Protein AF-A0A9N7MUJ1-F1 (afdb_monomer)

Foldseek 3Di:
DDPPDPPPVVVVVVVPPDVLVVLLVVLVVCLVVVLVVVVVVLDDDDDPDDDDDDDDDDDDDDDDDDDDDDDDDDDDCPVVVVVVVVVVVVVVVVVVVVVVVVVVVVVVVVVVVVVVVVVVVVVVVLSVVVVVLVVVLSVVLVVLSVLLSDLVSLCVVQVWDQDPPQGTAGPVRHGLVPDDPDDPLPDPPDPPVVVVVVVLPPDPPDDPVSSVVSVVVVVVSSSSSVVSSVSSSVSVSSVVVVVVVVVVVVVVVVVVVVVVVVVVVVVVVVVVVVVVVVVVVVVVVVVVVVVVVVVVVVVVVVVVVVVVVVVVVVVVVVVVVVVVVVVVVVVVVVVVVVVVVVVVVVVVVVVD

Solvent-accessible surface area (backbone atoms only — not comparable to full-atom values): 20613 Å² total; per-residue (Å²): 134,87,81,84,64,80,54,74,62,59,58,52,56,63,68,61,60,56,69,59,60,58,47,50,52,46,51,54,47,48,58,55,50,51,55,52,53,53,53,50,70,74,52,70,86,87,79,82,80,85,78,85,87,80,87,80,89,88,83,87,85,88,83,88,89,87,90,81,90,85,84,91,87,84,92,77,57,68,67,57,48,55,52,47,52,50,48,53,51,52,48,50,53,50,49,49,53,50,50,53,52,50,51,51,52,50,53,50,52,53,50,52,51,54,52,52,53,56,50,54,53,50,54,52,53,50,52,52,51,51,51,51,51,51,54,51,52,51,49,48,52,53,49,52,52,54,43,52,71,36,67,76,48,23,31,59,74,64,35,39,43,78,41,90,98,71,42,51,23,37,77,86,68,49,42,62,89,76,56,73,94,64,88,72,84,83,74,81,84,70,94,56,58,72,67,54,54,56,64,73,72,67,64,81,88,64,54,76,72,55,53,54,52,52,52,54,50,50,52,50,52,48,54,52,51,52,51,51,48,56,50,47,55,49,49,52,48,53,52,50,54,50,52,54,50,51,48,53,52,52,53,52,52,53,52,50,54,54,49,51,53,52,51,51,53,52,48,54,54,49,51,52,51,49,54,52,50,52,54,52,48,52,54,52,52,53,52,51,50,55,49,52,55,49,52,53,51,49,51,54,50,52,54,52,50,52,54,51,51,52,51,52,50,50,54,52,53,53,51,53,51,50,51,52,52,52,51,51,51,50,52,52,50,53,51,50,55,50,50,50,54,49,50,57,54,51,53,64,63,71,78,110

Radius of gyration: 71.19 Å; Cα contacts (8 Å, |Δi|>4): 68; chains: 1; bounding box: 142×66×247 Å

Organism: Striga hermonthica (NCBI:txid68872)

Secondary structure (DSSP, 8-state):
----PPPHHHHHHHH---HHHHHHHHHHHHHHHHHHHHHHHS-----------------PPP------------SSHHHHHHHHHHHHHHHHHHHHHHHHHHHHHHHHHHHHHHHHHHHHHHHHHHHHHHHHHHHHHHHHHHHHHHHHHSHHHHHHHTT-EEETTTEEE-TTS-BGGGS-SS--TT----S-HHHHHHHHSSSTT--HHHHHHHHHHHHHHHHHHHHHHHHHHHHHHHHHHHHHHHHHHHHHHHHHHHHHHHHHHHHHHHHHHHHHHHHHHHHHHHHHHHHHHHHHHHHHHHHHHHHHHHHHHHHHHHHHHHHHHHHHHHHHHHHHHHHHHHHHHHHHHH--

Sequence (352 aa):
MAITEPSYWEVARDAITPPVQTLKVLLQFYILEFGHCLLKIAGGPSSLSSSPVRKLSHFPDIDKVMAGEEGIHVPSQKSQFDQTQANWKQEMERSQSQLDALQEKLKEVKACIKGSEADAKKEVNVLWRRVKTCATLLTYLKSKARIMAVPHLSHTSCGITNLDGVGFVDRNGVPLSGWSRNVDISSFDSADEETWMALSSREGSLDEHDGVYINELLKSVQMVTDVMETLVKRVIMAESEMATEKEKVTVGQEEIKKKTVQIENMSVKLEEMEQFAMGTNSVLNEMRQRVEDLVEETSRQKQRAAENEQELCRVKQDFESLKSYVSTLISVRETLLSSEKQFQTIEKHFER

Mean predicted aligned error: 18.78 Å

pLDDT: mean 74.61, std 21.75, range [27.72, 98.69]

InterPro domains:
  IPR040225 Protein gravitropic in the light 1-like [PTHR31161] (86-351)

Structure (mmCIF, N/CA/C/O backbone):
data_AF-A0A9N7MUJ1-F1
#
_entry.id   AF-A0A9N7MUJ1-F1
#
loop_
_atom_site.group_PDB
_atom_site.id
_atom_site.type_symbol
_atom_site.label_atom_id
_atom_site.label_alt_id
_atom_site.label_comp_id
_atom_site.label_asym_id
_atom_site.label_entity_id
_atom_site.label_seq_id
_atom_site.pdbx_PDB_ins_code
_atom_site.Cartn_x
_atom_site.Cartn_y
_atom_site.Cartn_z
_atom_site.occupancy
_atom_site.B_iso_or_equiv
_atom_site.auth_seq_id
_atom_site.auth_comp_id
_atom_site.auth_asym_id
_atom_site.auth_atom_id
_atom_site.pdbx_PDB_model_num
ATOM 1 N N . MET A 1 1 ? -23.729 11.379 7.239 1.00 35.50 1 MET A N 1
ATOM 2 C CA . MET A 1 1 ? -22.990 12.449 6.539 1.00 35.50 1 MET A CA 1
ATOM 3 C C . MET A 1 1 ? -21.825 11.768 5.834 1.00 35.50 1 MET A C 1
ATOM 5 O O . MET A 1 1 ? -20.831 11.465 6.474 1.00 35.50 1 MET A O 1
ATOM 9 N N . ALA A 1 2 ? -22.028 11.344 4.584 1.00 35.59 2 ALA A N 1
ATOM 10 C CA . ALA A 1 2 ? -21.034 10.584 3.829 1.00 35.59 2 ALA A CA 1
ATOM 11 C C . ALA A 1 2 ? -20.026 11.568 3.229 1.00 35.59 2 ALA A C 1
ATOM 13 O O . A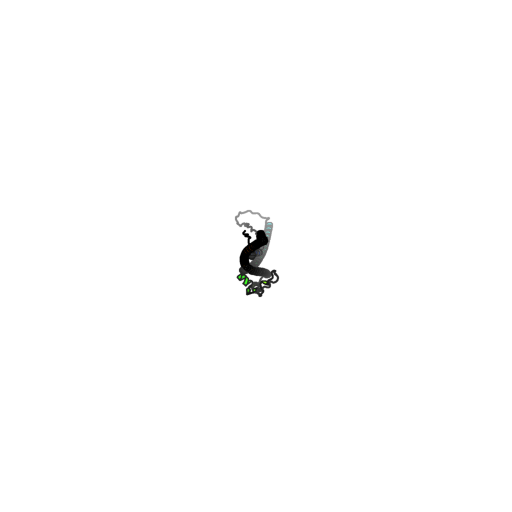LA A 1 2 ? -20.329 12.254 2.257 1.00 35.59 2 ALA A O 1
ATOM 14 N N . ILE A 1 3 ? -18.863 11.686 3.862 1.00 35.47 3 ILE A N 1
ATOM 15 C CA . ILE A 1 3 ? -17.732 12.432 3.317 1.00 35.47 3 ILE A CA 1
ATOM 16 C C . ILE A 1 3 ? -17.041 11.488 2.331 1.00 35.47 3 ILE A C 1
ATOM 18 O O . ILE A 1 3 ? -16.184 10.694 2.701 1.00 35.47 3 ILE A O 1
ATOM 22 N N . THR A 1 4 ? -17.473 11.521 1.073 1.00 43.44 4 THR A N 1
ATOM 23 C CA . THR A 1 4 ? -16.698 10.992 -0.054 1.00 43.44 4 THR A CA 1
ATOM 24 C C . THR A 1 4 ? -15.593 11.992 -0.372 1.00 43.44 4 THR A C 1
ATOM 26 O O . THR A 1 4 ? -15.693 12.755 -1.331 1.00 43.44 4 THR A O 1
ATOM 29 N N . GLU A 1 5 ? -14.563 12.040 0.470 1.00 40.56 5 GLU A N 1
ATOM 30 C CA . GLU A 1 5 ? -13.279 12.577 0.030 1.00 40.56 5 GLU A CA 1
ATOM 31 C C . GLU A 1 5 ? -12.613 11.524 -0.865 1.00 40.56 5 GLU A C 1
ATOM 33 O O . GLU A 1 5 ? -12.597 10.343 -0.495 1.00 40.56 5 GLU A O 1
ATOM 38 N N . PRO A 1 6 ? -12.082 11.906 -2.041 1.00 42.72 6 PRO A N 1
ATOM 39 C CA . PRO A 1 6 ? -11.246 11.010 -2.822 1.00 42.72 6 PRO A CA 1
ATOM 40 C C . PRO A 1 6 ? -10.107 10.573 -1.913 1.00 42.72 6 PRO A C 1
ATOM 42 O O . PRO A 1 6 ? -9.392 11.414 -1.360 1.00 42.72 6 PRO A O 1
ATOM 45 N N . SER A 1 7 ? -9.968 9.264 -1.703 1.00 48.47 7 SER A N 1
ATOM 46 C CA . SER A 1 7 ? -8.891 8.758 -0.864 1.00 48.47 7 SER A CA 1
ATOM 47 C C . SER A 1 7 ? -7.575 9.321 -1.402 1.00 48.47 7 SER A C 1
ATOM 49 O O . SER A 1 7 ? -7.330 9.286 -2.606 1.00 48.47 7 SER A O 1
ATOM 51 N N . TYR A 1 8 ? -6.727 9.848 -0.521 1.00 45.91 8 TYR A N 1
ATOM 52 C CA . TYR A 1 8 ? -5.393 10.374 -0.847 1.00 45.91 8 TYR A CA 1
ATOM 53 C C . TYR A 1 8 ? -4.588 9.425 -1.774 1.00 45.91 8 TYR A C 1
ATOM 55 O O . TYR A 1 8 ? -3.732 9.839 -2.552 1.00 45.91 8 TYR A O 1
ATOM 63 N N . TRP A 1 9 ? -4.937 8.137 -1.742 1.00 49.22 9 TRP A N 1
ATOM 64 C CA . TRP A 1 9 ? -4.432 7.050 -2.571 1.00 49.22 9 TRP A CA 1
ATOM 65 C C . TRP A 1 9 ? -4.877 7.050 -4.038 1.00 49.22 9 TRP A C 1
ATOM 67 O O . TRP A 1 9 ? -4.118 6.571 -4.874 1.00 49.22 9 TRP A O 1
ATOM 77 N N . GLU A 1 10 ? -6.064 7.549 -4.387 1.00 44.47 10 GLU A N 1
ATOM 78 C CA . GLU A 1 10 ? -6.494 7.683 -5.791 1.00 44.47 10 GLU A CA 1
ATOM 79 C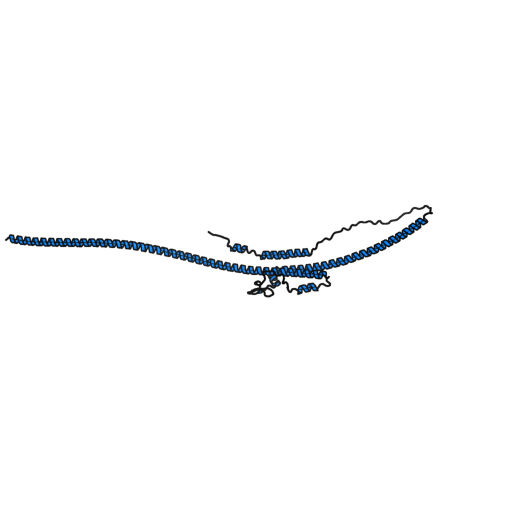 C . GLU A 1 10 ? -5.718 8.798 -6.492 1.00 44.47 10 GLU A C 1
ATOM 81 O O . GLU A 1 10 ? -5.211 8.596 -7.592 1.00 44.47 10 GLU A O 1
ATOM 86 N N . VAL A 1 11 ? -5.485 9.912 -5.794 1.00 48.50 11 VAL A N 1
ATOM 87 C CA . VAL A 1 11 ? -4.629 11.003 -6.284 1.00 48.50 11 VAL A CA 1
ATOM 88 C C . VAL A 1 11 ? -3.169 10.548 -6.405 1.00 48.50 11 VAL A C 1
ATOM 90 O O . VAL A 1 11 ? -2.501 10.875 -7.384 1.00 48.50 11 VAL A O 1
ATOM 93 N N . ALA A 1 12 ? -2.672 9.733 -5.466 1.00 48.72 12 ALA A N 1
ATOM 94 C CA . ALA A 1 12 ? -1.332 9.148 -5.556 1.00 48.72 12 ALA A CA 1
ATOM 95 C C . ALA A 1 12 ? -1.205 8.105 -6.684 1.00 48.72 12 ALA A C 1
ATOM 97 O O . ALA A 1 12 ? -0.152 8.006 -7.308 1.00 48.72 12 ALA A O 1
ATOM 98 N N . ARG A 1 13 ? -2.270 7.346 -6.979 1.00 46.00 13 ARG A N 1
ATOM 99 C CA . ARG A 1 13 ? -2.298 6.356 -8.067 1.00 46.00 13 ARG A CA 1
ATOM 100 C C . ARG A 1 13 ? -2.201 7.022 -9.442 1.00 46.00 13 ARG A C 1
ATOM 102 O O . ARG A 1 13 ? -1.476 6.513 -10.292 1.00 46.00 13 ARG A O 1
ATOM 109 N N . ASP A 1 14 ? -2.860 8.166 -9.623 1.00 43.22 14 ASP A N 1
ATOM 110 C CA . ASP A 1 14 ? -2.842 8.922 -10.883 1.00 43.22 14 ASP A CA 1
ATOM 111 C C . ASP A 1 14 ? -1.595 9.821 -11.026 1.00 43.22 14 ASP A C 1
ATOM 113 O O . ASP A 1 14 ? -1.117 10.063 -12.138 1.00 43.22 14 ASP A O 1
ATOM 117 N N . ALA A 1 15 ? -0.988 10.248 -9.912 1.00 46.25 15 ALA A N 1
ATOM 118 C CA . ALA A 1 15 ? 0.286 10.975 -9.913 1.00 46.25 15 ALA A CA 1
ATOM 119 C C . ALA A 1 15 ? 1.493 10.101 -10.313 1.00 46.25 15 ALA A C 1
ATOM 121 O O . ALA A 1 15 ? 2.523 10.632 -10.730 1.00 46.25 15 ALA A O 1
ATOM 122 N N . ILE A 1 16 ? 1.366 8.769 -10.268 1.00 46.06 16 ILE A N 1
ATOM 123 C CA . ILE A 1 16 ? 2.356 7.828 -10.819 1.00 46.06 16 ILE A CA 1
ATOM 124 C C . ILE A 1 16 ? 2.006 7.560 -12.290 1.00 46.06 16 ILE A C 1
ATOM 126 O O . ILE A 1 16 ? 1.844 6.430 -12.749 1.00 46.06 16 ILE A O 1
ATOM 130 N N . THR A 1 17 ? 1.888 8.631 -13.073 1.00 44.34 17 THR A N 1
ATOM 131 C CA . THR A 1 17 ? 2.026 8.498 -14.524 1.00 44.34 17 THR A CA 1
ATOM 132 C C . THR A 1 17 ? 3.484 8.097 -14.778 1.00 44.34 17 THR A C 1
ATOM 134 O O . THR A 1 17 ? 4.377 8.792 -14.285 1.00 44.34 17 THR A O 1
ATOM 137 N N . PRO A 1 18 ? 3.786 6.980 -15.469 1.00 48.38 18 PRO A N 1
ATOM 138 C CA . PRO A 1 18 ? 5.138 6.442 -15.455 1.00 48.38 18 PRO A CA 1
ATOM 139 C C . PRO A 1 18 ? 6.112 7.453 -16.078 1.00 48.38 18 PRO A C 1
ATOM 141 O O . PRO A 1 18 ? 5.964 7.748 -17.269 1.00 48.38 18 PRO A O 1
ATOM 144 N N . PRO A 1 19 ? 7.171 7.905 -15.372 1.00 51.25 19 PRO A N 1
ATOM 145 C CA . PRO A 1 19 ? 8.290 8.600 -16.017 1.00 51.25 19 PRO A CA 1
ATOM 146 C C . PRO A 1 19 ? 8.872 7.764 -17.167 1.00 51.25 19 PRO A C 1
ATOM 148 O O . PRO A 1 19 ? 9.441 8.306 -18.106 1.00 51.25 19 PRO A O 1
ATOM 151 N N . VAL A 1 20 ? 8.642 6.449 -17.134 1.00 50.94 20 VAL A N 1
ATOM 152 C CA . VAL A 1 20 ? 8.993 5.452 -18.144 1.00 50.94 20 VAL A CA 1
ATOM 153 C C . VAL A 1 20 ? 8.275 5.663 -19.478 1.00 50.94 20 VAL A C 1
ATOM 155 O O . VAL A 1 20 ? 8.917 5.500 -20.506 1.00 50.94 20 VAL A O 1
ATOM 158 N N . GLN A 1 21 ? 6.994 6.056 -19.526 1.00 51.38 21 GLN A N 1
ATOM 159 C CA . GLN A 1 21 ? 6.346 6.325 -20.822 1.00 51.38 21 GLN A CA 1
ATOM 160 C C . GLN A 1 21 ? 6.922 7.587 -21.462 1.00 51.38 21 GLN A C 1
ATOM 162 O O . GLN A 1 21 ? 7.236 7.580 -22.650 1.00 51.38 21 GLN A O 1
ATOM 167 N N . THR A 1 22 ? 7.171 8.622 -20.662 1.00 54.44 22 THR A N 1
ATOM 168 C CA . THR A 1 22 ? 7.832 9.850 -21.113 1.00 54.44 22 THR A CA 1
ATOM 169 C C . THR A 1 22 ? 9.270 9.577 -21.550 1.00 54.44 22 THR A C 1
ATOM 171 O O . THR A 1 22 ? 9.668 10.034 -22.612 1.00 54.44 22 THR A O 1
ATOM 174 N N . LEU A 1 23 ? 10.038 8.771 -20.810 1.00 55.09 23 LEU A N 1
ATOM 175 C CA . LEU A 1 23 ? 11.405 8.382 -21.176 1.00 55.09 23 LEU A CA 1
ATOM 176 C C . LEU A 1 23 ? 11.457 7.444 -22.378 1.00 55.09 23 LEU A C 1
ATOM 178 O O . LEU A 1 23 ? 12.371 7.568 -23.176 1.00 55.09 23 LEU A O 1
ATOM 182 N N . LYS A 1 24 ? 10.488 6.545 -22.555 1.00 57.12 24 LYS A N 1
ATOM 183 C CA . LYS A 1 24 ? 10.400 5.644 -23.712 1.00 57.12 24 LYS A CA 1
ATOM 184 C C . LYS A 1 24 ? 10.023 6.411 -24.977 1.00 57.12 24 LYS A C 1
ATOM 186 O O . LYS A 1 24 ? 10.637 6.194 -26.017 1.00 57.12 24 LYS A O 1
ATOM 191 N N . VAL A 1 25 ? 9.101 7.372 -24.864 1.00 58.91 25 VAL A N 1
ATOM 192 C CA . VAL A 1 25 ? 8.793 8.338 -25.927 1.00 58.91 25 VAL A CA 1
ATOM 193 C C . VAL A 1 25 ? 10.001 9.228 -26.208 1.00 58.91 25 VAL A C 1
ATOM 195 O O . VAL A 1 25 ? 10.336 9.411 -27.370 1.00 58.91 25 VAL A O 1
ATOM 198 N N . LEU A 1 26 ? 10.709 9.714 -25.184 1.00 57.69 26 LEU A N 1
ATOM 199 C CA . LEU A 1 26 ? 11.923 10.517 -25.353 1.00 57.69 26 LEU A CA 1
ATOM 200 C C . LEU A 1 26 ? 13.069 9.714 -25.962 1.00 57.69 26 LEU A C 1
ATOM 202 O O . LEU A 1 26 ? 13.756 10.256 -26.810 1.00 57.69 26 LEU A O 1
ATOM 206 N N . LEU A 1 27 ? 13.263 8.443 -25.600 1.00 58.44 27 LEU A N 1
ATOM 207 C CA . LEU A 1 27 ? 14.281 7.571 -26.191 1.00 58.44 27 LEU A CA 1
ATOM 208 C C . LEU A 1 27 ? 13.951 7.311 -27.662 1.00 58.44 27 LEU A C 1
ATOM 210 O O . LEU A 1 27 ? 14.817 7.407 -28.522 1.00 58.44 27 LEU A O 1
ATOM 214 N N . GLN A 1 28 ? 12.679 7.048 -27.962 1.00 57.31 28 GLN A N 1
ATOM 215 C CA . GLN A 1 28 ? 12.198 6.852 -29.324 1.00 57.31 28 GLN A CA 1
ATOM 216 C C . GLN A 1 28 ? 12.304 8.143 -30.154 1.00 57.31 28 GLN A C 1
ATOM 218 O O . GLN A 1 28 ? 12.695 8.084 -31.317 1.00 57.31 28 GLN A O 1
ATOM 223 N N . PHE A 1 29 ? 12.047 9.305 -29.546 1.00 57.81 29 PHE A N 1
ATOM 224 C CA . PHE A 1 29 ? 12.214 10.625 -30.153 1.00 57.81 29 PHE A CA 1
ATOM 225 C C . PHE A 1 29 ? 13.694 10.972 -30.362 1.00 57.81 29 PHE A C 1
ATOM 227 O O . PHE A 1 29 ? 14.058 11.391 -31.452 1.00 57.81 29 PHE A O 1
ATOM 234 N N . TYR A 1 30 ? 14.570 10.707 -29.387 1.00 56.12 30 TYR A N 1
ATOM 235 C CA . TYR A 1 30 ? 16.018 10.908 -29.505 1.00 56.12 30 TYR A CA 1
ATOM 236 C C . TYR A 1 30 ? 16.616 10.002 -30.579 1.00 56.12 30 TYR A C 1
ATOM 238 O O . TYR A 1 30 ? 17.409 10.464 -31.382 1.00 56.12 30 TYR A O 1
ATOM 246 N N . ILE A 1 31 ? 16.210 8.732 -30.658 1.00 55.69 31 ILE A N 1
ATOM 247 C CA . ILE A 1 31 ? 16.671 7.805 -31.704 1.00 55.69 31 ILE A CA 1
ATOM 248 C C . ILE A 1 31 ? 16.239 8.289 -33.103 1.00 55.69 31 ILE A C 1
ATOM 250 O O . ILE A 1 31 ? 16.998 8.144 -34.064 1.00 55.69 31 ILE A O 1
ATOM 254 N N . LEU A 1 32 ? 15.048 8.884 -33.231 1.00 54.72 32 LEU A N 1
ATOM 255 C CA . LEU A 1 32 ? 14.543 9.438 -34.493 1.00 54.72 32 LEU A CA 1
ATOM 256 C C . LEU A 1 32 ? 15.219 10.774 -34.868 1.00 54.72 32 LEU A C 1
ATOM 258 O O . LEU A 1 32 ? 15.655 10.934 -36.007 1.00 54.72 32 LEU A O 1
ATOM 262 N N . GLU A 1 33 ? 15.367 11.698 -33.917 1.00 52.72 33 GLU A N 1
ATOM 263 C CA . GLU A 1 33 ? 16.007 13.012 -34.100 1.00 52.72 33 GLU A CA 1
ATOM 264 C C . GLU A 1 33 ? 17.525 12.908 -34.301 1.00 52.72 33 GLU A C 1
ATOM 266 O O . GLU A 1 33 ? 18.098 13.597 -35.144 1.00 52.72 33 GLU A O 1
ATOM 271 N N . PHE A 1 34 ? 18.206 11.994 -33.604 1.00 49.91 34 PHE A N 1
ATOM 272 C CA . PHE A 1 34 ? 19.646 11.778 -33.777 1.00 49.91 34 PHE A CA 1
ATOM 273 C C . PHE A 1 34 ? 19.966 11.211 -35.168 1.00 49.91 34 PHE A C 1
ATOM 275 O O . PHE A 1 34 ? 20.965 11.589 -35.783 1.00 49.91 34 PHE A O 1
ATOM 282 N N . GLY A 1 35 ? 19.065 10.391 -35.725 1.00 52.66 35 GLY A N 1
ATOM 283 C CA . GLY A 1 35 ? 19.119 9.983 -37.130 1.00 52.66 35 GLY A CA 1
ATOM 284 C C . GLY A 1 35 ? 19.013 11.167 -38.101 1.00 52.66 35 GLY A C 1
ATOM 285 O O . GLY A 1 35 ? 19.672 11.169 -39.141 1.00 52.66 35 GLY A O 1
ATOM 286 N N . HIS A 1 36 ? 18.248 12.201 -37.745 1.00 49.38 36 HIS A N 1
ATOM 287 C CA . HIS A 1 36 ? 18.093 13.422 -38.537 1.00 49.38 36 HIS A CA 1
ATOM 288 C C . HIS A 1 36 ? 19.313 14.359 -38.417 1.00 49.38 36 HIS A C 1
ATOM 290 O O . HIS A 1 36 ? 19.759 14.927 -39.415 1.00 49.38 36 HIS A O 1
ATOM 296 N N . CYS A 1 37 ? 19.926 14.460 -37.231 1.00 43.72 37 CYS A N 1
ATOM 297 C CA . CYS A 1 37 ? 21.177 15.201 -37.019 1.00 43.72 37 CYS A CA 1
ATOM 298 C C . CYS A 1 37 ? 22.375 14.577 -37.752 1.00 43.72 37 CYS A C 1
ATOM 300 O O . CYS A 1 37 ? 23.144 15.304 -38.382 1.00 43.72 37 CYS A O 1
ATOM 302 N N . LEU A 1 38 ? 22.512 13.246 -37.755 1.00 47.75 38 LEU A N 1
ATOM 303 C CA . LEU A 1 38 ? 23.579 12.563 -38.502 1.00 47.75 38 LEU A CA 1
ATOM 304 C C . LEU A 1 38 ? 23.423 12.721 -40.024 1.00 47.75 38 LEU A C 1
ATOM 306 O O . LEU A 1 38 ? 24.419 12.866 -40.733 1.00 47.75 38 LEU A O 1
ATOM 310 N N . LEU A 1 39 ? 22.187 12.786 -40.531 1.00 49.66 39 LEU A N 1
ATOM 311 C CA . LEU A 1 39 ? 21.915 13.078 -41.943 1.00 49.66 39 LEU A CA 1
ATOM 312 C C . LEU A 1 39 ? 22.307 14.518 -42.325 1.00 49.66 39 LEU A C 1
ATOM 314 O O . LEU A 1 39 ? 22.730 14.771 -43.450 1.00 49.66 39 LEU A O 1
ATOM 318 N N . LYS A 1 40 ? 22.220 15.451 -41.370 1.00 45.16 40 LYS A N 1
ATOM 319 C CA . LYS A 1 40 ? 22.641 16.852 -41.521 1.00 45.16 40 LYS A CA 1
ATOM 320 C C . LYS A 1 40 ? 24.164 17.010 -41.520 1.00 45.16 40 LYS A C 1
ATOM 322 O O . LYS A 1 40 ? 24.680 17.840 -42.256 1.00 45.16 40 LYS A O 1
ATOM 327 N N . ILE A 1 41 ? 24.883 16.185 -40.755 1.00 45.50 41 ILE A N 1
ATOM 328 C CA . ILE A 1 41 ? 26.358 16.131 -40.763 1.00 45.50 41 ILE A CA 1
ATOM 329 C C . ILE A 1 41 ? 26.879 15.491 -42.063 1.00 45.50 41 ILE A C 1
ATOM 331 O O . ILE A 1 41 ? 27.911 15.903 -42.584 1.00 45.50 41 ILE A O 1
ATOM 335 N N . ALA A 1 42 ? 26.136 14.541 -42.643 1.00 43.53 42 ALA A N 1
ATOM 336 C CA . ALA A 1 42 ? 26.438 13.981 -43.964 1.00 43.53 42 ALA A CA 1
ATOM 337 C C . ALA A 1 42 ? 26.130 14.945 -45.136 1.00 43.53 42 ALA A C 1
ATOM 339 O O . ALA A 1 42 ? 26.561 14.695 -46.261 1.00 43.53 42 ALA A O 1
ATOM 340 N N . GLY A 1 43 ? 25.409 16.044 -44.885 1.00 45.81 43 GLY A N 1
ATOM 341 C CA . GLY A 1 43 ? 25.079 17.085 -45.859 1.00 45.81 43 GLY A CA 1
ATOM 342 C C . GLY A 1 43 ? 25.840 18.387 -45.603 1.00 45.81 43 GLY A C 1
ATOM 343 O O . GLY A 1 43 ? 25.271 19.343 -45.082 1.00 45.81 43 GLY A O 1
ATOM 344 N N . GLY A 1 44 ? 27.117 18.443 -45.992 1.00 31.64 44 GLY A N 1
ATOM 345 C CA . GLY A 1 44 ? 27.855 19.708 -46.115 1.00 31.64 44 GLY A CA 1
ATOM 346 C C . GLY A 1 44 ? 27.287 20.602 -4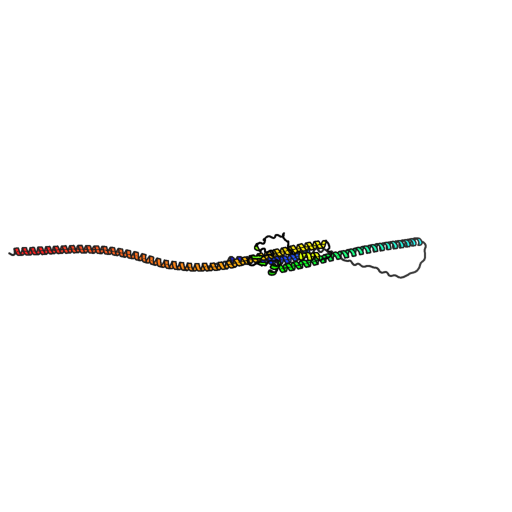7.237 1.00 31.64 44 GLY A C 1
ATOM 347 O O . GLY A 1 44 ? 26.650 20.093 -48.162 1.00 31.64 44 GLY A O 1
ATOM 348 N N . PRO A 1 45 ? 27.477 21.935 -47.171 1.00 37.38 45 PRO A N 1
ATOM 349 C CA . PRO A 1 45 ? 26.688 22.913 -47.916 1.00 37.38 45 PRO A CA 1
ATOM 350 C C . PRO A 1 45 ? 26.951 22.849 -49.423 1.00 37.38 45 PRO A C 1
ATOM 352 O O . PRO A 1 45 ? 28.044 23.128 -49.910 1.00 37.38 45 PRO A O 1
ATOM 355 N N . SER A 1 46 ? 25.906 22.530 -50.177 1.00 38.56 46 SER A N 1
ATOM 356 C CA . SER A 1 46 ? 25.865 22.625 -51.631 1.00 38.56 46 SER A CA 1
ATOM 357 C C . SER A 1 46 ? 25.887 24.086 -52.094 1.00 38.56 46 SER A C 1
ATOM 359 O O . SER A 1 46 ? 24.863 24.767 -52.077 1.00 38.56 46 SER A O 1
ATOM 361 N N . SER A 1 47 ? 27.042 24.542 -52.577 1.00 36.16 47 SER A N 1
ATOM 362 C CA . SER A 1 47 ? 27.185 25.717 -53.446 1.00 36.16 47 SER A CA 1
ATOM 363 C C . SER A 1 47 ? 27.850 25.323 -54.771 1.00 36.16 47 SER A C 1
ATOM 365 O O . SER A 1 47 ? 28.943 25.764 -55.113 1.00 36.16 47 SER A O 1
ATOM 367 N N . LEU A 1 48 ? 27.169 24.491 -55.566 1.00 33.03 48 LEU A N 1
ATOM 368 C CA . LEU A 1 48 ? 27.520 24.308 -56.976 1.00 33.03 48 LEU A CA 1
ATOM 369 C C . LEU A 1 48 ? 26.839 25.399 -57.805 1.00 33.03 48 LEU A C 1
ATOM 371 O O . LEU A 1 48 ? 25.672 25.315 -58.181 1.00 33.03 48 LEU A O 1
ATOM 375 N N . SER A 1 49 ? 27.618 26.453 -58.039 1.00 29.86 49 SER A N 1
ATOM 376 C CA . SER A 1 49 ? 27.358 27.538 -58.979 1.00 29.86 49 SER A CA 1
ATOM 377 C C . SER A 1 49 ? 27.121 26.974 -60.387 1.00 29.86 49 SER A C 1
ATOM 379 O O . SER A 1 49 ? 28.025 26.421 -61.017 1.00 29.86 49 SER A O 1
ATOM 381 N N . SER A 1 50 ? 25.908 27.158 -60.899 1.00 32.19 50 SER A N 1
ATOM 382 C CA . SER A 1 50 ? 25.554 26.970 -62.302 1.00 32.19 50 SER A CA 1
ATOM 383 C C . SER A 1 50 ? 26.149 28.095 -63.160 1.00 32.19 50 SER A C 1
ATOM 385 O O . SER A 1 50 ? 25.765 29.253 -62.994 1.00 32.19 50 SER A O 1
ATOM 387 N N . SER A 1 51 ? 27.018 27.766 -64.119 1.00 27.80 51 SER A N 1
ATOM 388 C CA . SER A 1 51 ? 27.361 28.664 -65.233 1.00 27.80 51 SER A CA 1
ATOM 389 C C . SER A 1 51 ? 26.683 28.183 -66.525 1.00 27.80 51 SER A C 1
ATOM 391 O O . SER A 1 51 ? 26.759 26.991 -66.830 1.00 27.80 51 SER A O 1
ATOM 393 N N . PRO A 1 52 ? 26.032 29.067 -67.307 1.00 35.50 52 PRO A N 1
ATOM 394 C CA . PRO A 1 52 ? 25.336 28.684 -68.527 1.00 35.50 52 PRO A CA 1
ATOM 395 C C . PRO A 1 52 ? 26.246 28.757 -69.762 1.00 35.50 52 PRO A C 1
ATOM 397 O O . PRO A 1 52 ? 26.911 29.758 -70.031 1.00 35.50 52 PRO A O 1
ATOM 400 N N . VAL A 1 53 ? 26.207 27.689 -70.556 1.00 29.80 53 VAL A N 1
ATOM 401 C CA . VAL A 1 53 ? 26.807 27.575 -71.890 1.00 29.80 53 VAL A CA 1
ATOM 402 C C . VAL A 1 53 ? 26.081 28.515 -72.861 1.00 29.80 53 VAL A C 1
ATOM 404 O O . VAL A 1 53 ? 24.906 28.309 -73.166 1.00 29.80 53 VAL A O 1
ATOM 407 N N . ARG A 1 54 ? 26.774 29.532 -73.391 1.00 32.25 54 ARG A N 1
ATOM 408 C CA . ARG A 1 54 ? 26.304 30.304 -74.554 1.00 32.25 54 ARG A CA 1
ATOM 409 C C . ARG A 1 54 ? 26.727 29.597 -75.840 1.00 32.25 54 ARG A C 1
ATOM 411 O O . ARG A 1 54 ? 27.912 29.493 -76.135 1.00 32.25 54 ARG A O 1
ATOM 418 N N . LYS A 1 55 ? 25.739 29.160 -76.622 1.00 32.56 55 LYS A N 1
ATOM 419 C CA . LYS A 1 55 ? 25.872 28.929 -78.065 1.00 32.56 55 LYS A CA 1
ATOM 420 C C . LYS A 1 55 ? 25.859 30.290 -78.765 1.00 32.56 55 LYS A C 1
ATOM 422 O O . LYS A 1 55 ? 24.913 31.044 -78.563 1.00 32.56 55 LYS A O 1
ATOM 427 N N . LEU A 1 56 ? 26.840 30.571 -79.620 1.00 28.66 56 LEU A N 1
ATOM 428 C CA . LEU A 1 56 ? 26.641 31.487 -80.740 1.00 28.66 56 LEU A CA 1
ATOM 429 C C . LEU A 1 56 ? 27.503 31.054 -81.933 1.00 28.66 56 LEU A C 1
ATOM 431 O O . LEU A 1 56 ? 28.723 30.964 -81.861 1.00 28.66 56 LEU A O 1
ATOM 435 N N . SER A 1 57 ? 26.786 30.729 -82.999 1.00 30.27 57 SER A N 1
ATOM 436 C CA . SER A 1 57 ? 27.190 30.458 -84.375 1.00 30.27 57 SER A CA 1
ATOM 437 C C . SER A 1 57 ? 27.871 31.653 -85.049 1.00 30.27 57 SER A C 1
ATOM 439 O O . SER A 1 57 ? 27.346 32.751 -84.896 1.00 30.27 57 SER A O 1
ATOM 441 N N . HIS A 1 58 ? 28.894 31.429 -85.886 1.00 28.83 58 HIS A N 1
ATOM 442 C CA . HIS A 1 58 ? 28.914 31.860 -87.300 1.00 28.83 58 HIS A CA 1
ATOM 443 C C . HIS A 1 58 ? 30.188 31.361 -88.018 1.00 28.83 58 HIS A C 1
ATOM 445 O O . HIS A 1 58 ? 31.298 31.721 -87.639 1.00 28.83 58 HIS A O 1
ATOM 451 N N . PHE A 1 59 ? 30.011 30.555 -89.064 1.00 30.78 59 PHE A N 1
ATOM 452 C CA . PHE A 1 59 ? 30.979 30.298 -90.139 1.00 30.78 59 PHE A CA 1
ATOM 453 C C . PHE A 1 59 ? 30.411 30.972 -91.398 1.00 30.78 59 PHE A C 1
ATOM 455 O O . PHE A 1 59 ? 29.208 30.824 -91.623 1.00 30.78 59 PHE A O 1
ATOM 462 N N . PRO A 1 60 ? 31.217 31.634 -92.243 1.00 37.91 60 PRO A N 1
ATOM 463 C CA . PRO A 1 60 ? 30.870 31.825 -93.641 1.00 37.91 60 PRO A CA 1
ATOM 464 C C . PRO A 1 60 ? 31.621 30.817 -94.515 1.00 37.91 60 PRO A C 1
ATOM 466 O O . PRO A 1 60 ? 32.847 30.705 -94.455 1.00 37.91 60 PRO A O 1
ATOM 469 N N . ASP A 1 61 ? 30.834 30.106 -95.315 1.00 29.80 61 ASP A N 1
ATOM 470 C CA . ASP A 1 61 ? 31.260 29.240 -96.405 1.00 29.80 61 ASP A CA 1
ATOM 471 C C . ASP A 1 61 ? 31.800 30.048 -97.594 1.00 29.80 61 ASP A C 1
ATOM 473 O O . ASP A 1 61 ? 31.442 31.205 -97.829 1.00 29.80 61 ASP A O 1
ATOM 477 N N . ILE A 1 62 ? 32.661 29.377 -98.345 1.00 37.47 62 ILE A N 1
ATOM 478 C CA . ILE A 1 62 ? 33.277 29.795 -99.602 1.00 37.47 62 ILE A CA 1
ATOM 479 C C . ILE A 1 62 ? 32.330 29.428 -100.753 1.00 37.47 62 ILE A C 1
ATOM 481 O O . ILE A 1 62 ? 31.887 28.290 -100.787 1.00 37.47 62 ILE A O 1
ATOM 485 N N . ASP A 1 63 ? 32.107 30.323 -101.732 1.00 31.34 63 ASP A N 1
ATOM 486 C CA . ASP A 1 63 ? 31.957 29.931 -103.151 1.00 31.34 63 ASP A CA 1
ATOM 487 C C . ASP A 1 63 ? 32.044 31.112 -104.158 1.00 31.34 63 ASP A C 1
ATOM 489 O O . ASP A 1 63 ? 31.170 31.963 -104.270 1.00 31.34 63 ASP A O 1
ATOM 493 N N . LYS A 1 64 ? 33.206 31.193 -104.819 1.00 33.28 64 LYS A N 1
ATOM 494 C CA . LYS A 1 64 ? 33.531 31.144 -106.269 1.00 33.28 64 LYS A CA 1
ATOM 495 C C . LYS A 1 64 ? 32.582 31.662 -107.405 1.00 33.28 64 LYS A C 1
ATOM 497 O O . LYS A 1 64 ? 31.427 31.274 -107.494 1.00 33.28 64 LYS A O 1
ATOM 502 N N . VAL A 1 65 ? 33.249 32.271 -108.424 1.00 27.72 65 VAL A N 1
ATOM 503 C CA . VAL A 1 65 ? 32.957 32.406 -109.900 1.00 27.72 65 VAL A CA 1
ATOM 504 C C . VAL A 1 65 ? 32.188 33.695 -110.327 1.00 27.72 65 VAL A C 1
ATOM 506 O O . VAL A 1 65 ? 31.229 34.047 -109.667 1.00 27.72 65 VAL A O 1
ATOM 509 N N . MET A 1 66 ? 32.509 34.508 -111.364 1.00 29.77 66 MET A N 1
ATOM 510 C CA . MET A 1 66 ? 33.139 34.329 -112.696 1.00 29.77 66 MET A CA 1
ATOM 511 C C . MET A 1 66 ? 33.831 35.618 -113.240 1.00 29.77 66 MET A C 1
ATOM 513 O O . MET A 1 66 ? 33.761 36.683 -112.639 1.00 29.77 66 MET A O 1
ATOM 517 N N . ALA A 1 67 ? 34.479 35.461 -114.400 1.00 31.64 67 ALA A N 1
ATOM 518 C CA . ALA A 1 67 ? 35.422 36.311 -115.130 1.00 31.64 67 ALA A CA 1
ATOM 519 C C . ALA A 1 67 ? 34.893 37.594 -115.817 1.00 31.64 67 ALA A C 1
ATOM 521 O O . ALA A 1 67 ? 33.706 37.728 -116.103 1.00 31.64 67 ALA A O 1
ATOM 522 N N . GLY A 1 68 ? 35.847 38.462 -116.186 1.00 30.66 68 GLY A N 1
ATOM 523 C CA . GLY A 1 68 ? 35.732 39.528 -117.186 1.00 30.66 68 GLY A CA 1
ATOM 524 C C . GLY A 1 68 ? 37.118 40.086 -117.563 1.00 30.66 68 GLY A C 1
ATOM 525 O O . GLY A 1 68 ? 37.762 40.725 -116.737 1.00 30.66 68 GLY A O 1
ATOM 526 N N . GLU A 1 69 ? 37.571 39.769 -118.781 1.00 30.47 69 GLU A N 1
ATOM 527 C CA . GLU A 1 69 ? 38.689 40.340 -119.576 1.00 30.47 69 GLU A CA 1
ATOM 528 C C . GLU A 1 69 ? 38.636 41.888 -119.629 1.00 30.47 69 GLU A C 1
ATOM 530 O O . GLU A 1 69 ? 37.589 42.463 -119.356 1.00 30.47 69 GLU A O 1
ATOM 535 N N . GLU A 1 70 ? 39.619 42.713 -120.000 1.00 30.12 70 GLU A N 1
ATOM 536 C CA . GLU A 1 70 ? 41.008 42.689 -120.492 1.00 30.12 70 GLU A CA 1
ATOM 537 C C . GLU A 1 70 ? 41.482 44.168 -120.377 1.00 30.12 70 GLU A C 1
ATOM 539 O O . GLU A 1 70 ? 40.648 45.076 -120.413 1.00 30.12 70 GLU A O 1
ATOM 544 N N . GLY A 1 71 ? 42.787 44.472 -120.287 1.00 30.30 71 GLY A N 1
ATOM 545 C CA . GLY A 1 71 ? 43.236 45.875 -120.399 1.00 30.30 71 GLY A CA 1
ATOM 546 C C . GLY A 1 71 ? 44.641 46.189 -119.886 1.00 30.30 71 GLY A C 1
ATOM 547 O O . GLY A 1 71 ? 44.846 46.501 -118.720 1.00 30.30 71 GLY A O 1
ATOM 548 N N . ILE A 1 72 ? 45.603 46.128 -120.799 1.00 37.47 72 ILE A N 1
ATOM 549 C CA . ILE A 1 72 ? 47.053 46.337 -120.669 1.00 37.47 72 ILE A CA 1
ATOM 550 C C . ILE A 1 72 ? 47.430 47.755 -120.181 1.00 37.47 72 ILE A C 1
ATOM 552 O O . ILE A 1 72 ? 47.027 48.716 -120.825 1.00 37.47 72 ILE A O 1
ATOM 556 N N . HIS A 1 73 ? 48.291 47.882 -119.151 1.00 34.78 73 HIS A N 1
ATOM 557 C CA . HIS A 1 73 ? 49.576 48.631 -119.191 1.00 34.78 73 HIS A CA 1
ATOM 558 C C . HIS A 1 73 ? 50.354 48.531 -117.851 1.00 34.78 73 HIS A C 1
ATOM 560 O O . HIS A 1 73 ? 49.841 48.879 -116.792 1.00 34.78 73 HIS A O 1
ATOM 566 N N . VAL A 1 74 ? 51.625 48.113 -117.898 1.00 43.38 74 VAL A N 1
ATOM 567 C CA . VAL A 1 74 ? 52.601 48.071 -116.780 1.00 43.38 74 VAL A CA 1
ATOM 568 C C . VAL A 1 74 ? 53.823 48.865 -117.256 1.00 43.38 74 VAL A C 1
ATOM 570 O O . VAL A 1 74 ? 54.245 48.627 -118.388 1.00 43.38 74 VAL A O 1
ATOM 573 N N . PRO A 1 75 ? 54.378 49.833 -116.488 1.00 47.38 75 PRO A N 1
ATOM 574 C CA . PRO A 1 75 ? 55.425 49.475 -115.526 1.00 47.38 75 PRO A CA 1
ATOM 575 C C . PRO A 1 75 ? 55.549 50.407 -114.303 1.00 47.38 75 PRO A C 1
ATOM 577 O O . PRO A 1 75 ? 56.197 51.444 -114.351 1.00 47.38 75 PRO A O 1
ATOM 580 N N . SER A 1 76 ? 55.003 49.973 -113.164 1.00 47.84 76 SER A N 1
ATOM 581 C CA . SER A 1 76 ? 55.507 50.313 -111.811 1.00 47.84 76 SER A CA 1
ATOM 582 C C . SER A 1 76 ? 55.254 49.180 -110.788 1.00 47.84 76 SER A C 1
ATOM 584 O O . SER A 1 76 ? 55.530 49.294 -109.600 1.00 47.84 76 SER A O 1
ATOM 586 N N . GLN A 1 77 ? 54.750 48.028 -111.253 1.00 50.44 77 GLN A N 1
ATOM 587 C CA . GLN A 1 77 ? 54.246 46.928 -110.421 1.00 50.44 77 GLN A CA 1
ATOM 588 C C . GLN A 1 77 ? 55.319 45.982 -109.867 1.00 50.44 77 GLN A C 1
ATOM 590 O O . GLN A 1 77 ? 54.993 45.155 -109.025 1.00 50.44 77 GLN A O 1
ATOM 595 N N . LYS A 1 78 ? 56.583 46.065 -110.305 1.00 47.72 78 LYS A N 1
ATOM 596 C CA . LYS A 1 78 ? 57.594 45.060 -109.929 1.00 47.72 78 LYS A CA 1
ATOM 597 C C . LYS A 1 78 ? 58.041 45.187 -108.464 1.00 47.72 78 LYS A C 1
ATOM 599 O O . LYS A 1 78 ? 58.136 44.178 -107.782 1.00 47.72 78 LYS A O 1
ATOM 604 N N . SER A 1 79 ? 58.188 46.408 -107.937 1.00 53.59 79 SER A N 1
ATOM 605 C CA . SER A 1 79 ? 58.502 46.616 -106.510 1.00 53.59 79 SER A CA 1
ATOM 606 C C . SER A 1 79 ? 57.302 46.359 -105.593 1.00 53.59 79 SER A C 1
ATOM 608 O O . SER A 1 79 ? 57.462 45.827 -104.498 1.00 53.59 79 SER A O 1
ATOM 610 N N . GLN A 1 80 ? 56.089 46.686 -106.049 1.00 55.31 80 GLN A N 1
ATOM 611 C CA . GLN A 1 80 ? 54.858 46.469 -105.290 1.00 55.31 80 GLN A CA 1
ATOM 612 C C . GLN A 1 80 ? 54.502 44.976 -105.208 1.00 55.31 80 GLN A C 1
ATOM 614 O O . GLN A 1 80 ? 54.035 44.513 -104.170 1.00 55.31 80 GLN A O 1
ATOM 619 N N . PHE A 1 81 ? 54.764 44.208 -106.271 1.00 55.41 81 PHE A N 1
ATOM 620 C CA . PHE A 1 81 ? 54.513 42.767 -106.328 1.00 55.41 81 PHE A CA 1
ATOM 621 C C . PHE A 1 81 ? 55.501 41.969 -105.469 1.00 55.41 81 PHE A C 1
ATOM 623 O O . PHE A 1 81 ? 55.060 41.150 -104.666 1.00 55.41 81 PHE A O 1
ATOM 630 N N . ASP A 1 82 ? 56.802 42.274 -105.537 1.00 58.41 82 ASP A N 1
ATOM 631 C CA . ASP A 1 82 ? 57.821 41.614 -104.705 1.00 58.41 82 ASP A CA 1
ATOM 632 C C . ASP A 1 82 ? 57.607 41.907 -103.206 1.00 58.41 82 ASP A C 1
ATOM 634 O O . ASP A 1 82 ? 57.738 41.020 -102.360 1.00 58.41 82 ASP A O 1
ATOM 638 N N . GLN A 1 83 ? 57.182 43.130 -102.866 1.00 63.03 83 GLN A N 1
ATOM 639 C CA . GLN A 1 83 ? 56.846 43.507 -101.491 1.00 63.03 83 GLN A CA 1
ATOM 640 C C . GLN A 1 83 ? 55.550 42.852 -100.997 1.00 63.03 83 GLN A C 1
ATOM 642 O O . GLN A 1 83 ? 55.467 42.441 -99.839 1.00 63.03 83 GLN A O 1
ATOM 647 N N . THR A 1 84 ? 54.553 42.698 -101.872 1.00 65.50 84 THR A N 1
ATOM 648 C CA . THR A 1 84 ? 53.301 41.999 -101.546 1.00 65.50 84 THR A CA 1
ATOM 649 C C . THR A 1 84 ? 53.559 40.505 -101.350 1.00 65.50 84 THR A C 1
ATOM 651 O O . THR A 1 84 ? 53.099 39.934 -100.368 1.00 65.50 84 THR A O 1
ATOM 654 N N . GLN A 1 85 ? 54.358 39.875 -102.214 1.00 65.12 85 GLN A N 1
ATOM 655 C CA . GLN A 1 85 ? 54.719 38.460 -102.106 1.00 65.12 85 GLN A CA 1
ATOM 656 C C . GLN A 1 85 ? 55.550 38.160 -100.848 1.00 65.12 85 GLN A C 1
ATOM 658 O O . GLN A 1 85 ? 55.301 37.157 -100.176 1.00 65.12 85 GLN A O 1
ATOM 663 N N . ALA A 1 86 ? 56.498 39.034 -100.493 1.00 71.38 86 ALA A N 1
ATOM 664 C CA . ALA A 1 86 ? 57.260 38.920 -99.250 1.00 71.38 86 ALA A CA 1
ATOM 665 C C . ALA A 1 86 ? 56.364 39.074 -98.006 1.00 71.38 86 ALA A C 1
ATOM 667 O O . ALA A 1 86 ? 56.476 38.270 -97.080 1.00 71.38 86 ALA A O 1
ATOM 668 N N . ASN A 1 87 ? 55.425 40.030 -98.016 1.00 73.62 87 ASN A N 1
ATOM 669 C CA . ASN A 1 87 ? 54.428 40.184 -96.951 1.00 73.62 87 ASN A CA 1
ATOM 670 C C . ASN A 1 87 ? 53.519 38.955 -96.824 1.00 73.62 87 ASN A C 1
ATOM 672 O O . ASN A 1 87 ? 53.298 38.485 -95.715 1.00 73.62 87 ASN A O 1
ATOM 676 N N . TRP A 1 88 ? 53.026 38.394 -97.932 1.00 74.94 88 TRP A N 1
ATOM 677 C CA . TRP A 1 88 ? 52.201 37.179 -97.910 1.00 74.94 88 TRP A CA 1
ATOM 678 C C . TRP A 1 88 ? 52.955 35.972 -97.358 1.00 74.94 88 TRP A C 1
ATOM 680 O O . TRP A 1 88 ? 52.389 35.180 -96.608 1.00 74.94 88 TRP A O 1
ATOM 690 N N . LYS A 1 89 ? 54.241 35.832 -97.695 1.00 79.69 89 LYS A N 1
ATOM 691 C CA . LYS A 1 89 ? 55.082 34.760 -97.159 1.00 79.69 89 LYS A CA 1
ATOM 692 C C . LYS A 1 89 ? 55.310 34.924 -95.653 1.00 79.69 89 LYS A C 1
ATOM 694 O O . LYS A 1 89 ? 55.149 33.960 -94.912 1.00 79.69 89 LYS A O 1
ATOM 699 N N . GLN A 1 90 ? 55.617 36.140 -95.204 1.00 79.44 90 GLN A N 1
ATOM 700 C CA . GLN A 1 90 ? 55.769 36.449 -93.783 1.00 79.44 90 GLN A CA 1
ATOM 701 C C . GLN A 1 90 ? 54.455 36.254 -93.010 1.00 79.44 90 GLN A C 1
ATOM 703 O O . GLN A 1 90 ? 54.477 35.743 -91.895 1.00 79.44 90 GLN A O 1
ATOM 708 N N . GLU A 1 91 ? 53.312 36.616 -93.596 1.00 78.00 91 GLU A N 1
ATOM 709 C CA . GLU A 1 91 ? 51.990 36.435 -92.988 1.00 78.00 91 GLU A CA 1
ATOM 710 C C . GLU A 1 91 ? 51.593 34.957 -92.912 1.00 78.00 91 GLU A C 1
ATOM 712 O O . GLU A 1 91 ? 51.032 34.527 -91.908 1.00 78.00 91 GLU A O 1
ATOM 717 N N . MET A 1 92 ? 51.944 34.151 -93.919 1.00 78.69 92 MET A N 1
ATOM 718 C CA . MET A 1 92 ? 51.775 32.695 -93.879 1.00 78.69 92 MET A CA 1
ATOM 719 C C . MET A 1 92 ? 52.663 32.044 -92.815 1.00 78.69 92 MET A C 1
ATOM 721 O O . MET A 1 92 ? 52.185 31.199 -92.066 1.00 78.69 92 MET A O 1
ATOM 725 N N . GLU A 1 93 ? 53.929 32.453 -92.693 1.00 80.25 93 GLU A N 1
ATOM 726 C CA . GLU A 1 93 ? 54.833 31.966 -91.639 1.00 80.25 93 GLU A CA 1
ATOM 727 C C . GLU A 1 93 ? 54.361 32.403 -90.241 1.00 80.25 93 GLU A C 1
ATOM 729 O O . GLU A 1 93 ? 54.407 31.617 -89.290 1.00 80.25 93 GLU A O 1
ATOM 734 N N . ARG A 1 94 ? 53.837 33.629 -90.112 1.00 80.38 94 ARG A N 1
ATOM 735 C CA . ARG A 1 94 ? 53.226 34.144 -88.879 1.00 80.38 94 ARG A CA 1
ATOM 736 C C . ARG A 1 94 ? 51.953 33.378 -88.525 1.00 80.38 94 ARG A C 1
ATOM 738 O O . ARG A 1 94 ? 51.798 32.980 -87.375 1.00 80.38 94 ARG A O 1
ATOM 745 N N . SER A 1 95 ? 51.086 33.133 -89.505 1.00 79.06 95 SER A N 1
ATOM 746 C CA . SER A 1 95 ? 49.850 32.358 -89.351 1.00 79.06 95 SER A CA 1
ATOM 747 C C . SER A 1 95 ? 50.149 30.909 -88.980 1.00 79.06 95 SER A C 1
ATOM 749 O O . SER A 1 95 ? 49.525 30.371 -88.073 1.00 79.06 95 SER A O 1
ATOM 751 N N . GLN A 1 96 ? 51.153 30.292 -89.607 1.00 81.56 96 GLN A N 1
ATOM 752 C CA . GLN A 1 96 ? 51.597 28.942 -89.267 1.00 81.56 96 GLN A CA 1
ATOM 753 C C . GLN A 1 96 ? 52.168 28.885 -87.845 1.00 81.56 96 GLN A C 1
ATOM 755 O O . GLN A 1 96 ? 51.769 28.028 -87.067 1.00 81.56 96 GLN A O 1
ATOM 760 N N . SER A 1 97 ? 53.008 29.850 -87.458 1.00 84.25 97 SER A N 1
ATOM 761 C CA . SER A 1 97 ? 53.541 29.942 -86.089 1.00 84.25 97 SER A CA 1
ATOM 762 C C . SER A 1 97 ? 52.433 30.151 -85.047 1.00 84.25 97 SER A C 1
ATOM 764 O O . SER A 1 97 ? 52.497 29.609 -83.945 1.00 84.25 97 SER A O 1
ATOM 766 N N . GLN A 1 98 ? 51.392 30.922 -85.384 1.00 83.69 98 GLN A N 1
ATOM 767 C CA . GLN A 1 98 ? 50.207 31.098 -84.540 1.00 83.69 98 GLN A CA 1
ATOM 768 C C . GLN A 1 98 ? 49.374 29.815 -84.446 1.00 83.69 98 GLN A C 1
ATOM 770 O O . GLN A 1 98 ? 48.913 29.482 -83.356 1.00 83.69 98 GLN A O 1
ATOM 775 N N . LEU A 1 99 ? 49.202 29.078 -85.548 1.00 83.12 99 LEU A N 1
ATOM 776 C CA . LEU A 1 99 ? 48.525 27.779 -85.555 1.00 83.12 99 LEU A CA 1
ATOM 777 C C . LEU A 1 99 ? 49.283 26.745 -84.718 1.00 83.12 99 LEU A C 1
ATOM 779 O O . LEU A 1 99 ? 48.657 26.048 -83.920 1.00 83.12 99 LEU A O 1
ATOM 783 N N . ASP A 1 100 ? 50.609 26.695 -84.828 1.00 87.69 100 ASP A N 1
ATOM 784 C CA . ASP A 1 100 ? 51.451 25.780 -84.055 1.00 87.69 100 ASP A CA 1
ATOM 785 C C . ASP A 1 100 ? 51.389 26.112 -82.550 1.00 87.69 100 ASP A C 1
ATOM 787 O O . ASP A 1 100 ? 51.172 25.220 -81.724 1.00 87.69 100 ASP A O 1
ATOM 791 N N . ALA A 1 101 ? 51.455 27.401 -82.187 1.00 86.31 101 ALA A N 1
ATOM 792 C CA . ALA A 1 101 ? 51.289 27.860 -80.805 1.00 86.31 101 ALA A CA 1
ATOM 793 C C . ALA A 1 101 ? 49.884 27.557 -80.248 1.00 86.31 101 ALA A C 1
ATOM 795 O O . ALA A 1 101 ? 49.738 27.133 -79.098 1.00 86.31 101 ALA A O 1
ATOM 796 N N . LEU A 1 102 ? 48.833 27.729 -81.058 1.00 85.81 102 LEU A N 1
ATOM 797 C CA . LEU A 1 102 ? 47.462 27.373 -80.681 1.00 85.81 102 LEU A CA 1
ATOM 798 C C . LEU A 1 102 ? 47.288 25.858 -80.526 1.00 85.81 102 LEU A C 1
ATOM 800 O O . LEU A 1 102 ? 46.590 25.410 -79.615 1.00 85.81 102 LEU A O 1
ATOM 804 N N . GLN A 1 103 ? 47.941 25.054 -81.365 1.00 87.81 103 GLN A N 1
ATOM 805 C CA . GLN A 1 103 ? 47.911 23.597 -81.271 1.00 87.81 103 GLN A CA 1
ATOM 806 C C . GLN A 1 103 ? 48.629 23.093 -80.011 1.00 87.81 103 GLN A C 1
ATOM 808 O O . GLN A 1 103 ? 48.156 22.147 -79.374 1.00 87.81 103 GLN A O 1
ATOM 813 N N . GLU A 1 104 ? 49.739 23.719 -79.620 1.00 89.50 104 GLU A N 1
ATOM 814 C CA . GLU A 1 104 ? 50.423 23.435 -78.356 1.00 89.50 104 GLU A CA 1
ATOM 815 C C . GLU A 1 104 ? 49.549 23.805 -77.149 1.00 89.50 104 GLU A C 1
ATOM 817 O O . GLU A 1 104 ? 49.335 22.970 -76.266 1.00 89.50 104 GLU A O 1
ATOM 822 N N . LYS A 1 105 ? 48.927 24.992 -77.165 1.00 86.94 105 LYS A N 1
ATOM 823 C CA . LYS A 1 105 ? 47.972 25.418 -76.127 1.00 86.94 105 LYS A CA 1
ATOM 824 C C . LYS A 1 105 ? 46.764 24.487 -76.023 1.00 86.94 105 LYS A C 1
ATOM 826 O O . LYS A 1 105 ? 46.320 24.171 -74.921 1.00 86.94 105 LYS A O 1
ATOM 831 N N . LEU A 1 106 ? 46.256 23.981 -77.146 1.00 85.81 106 LEU A N 1
ATOM 832 C CA . LEU A 1 106 ? 45.171 22.998 -77.156 1.00 85.81 106 LEU A CA 1
ATOM 833 C C . LEU A 1 106 ? 45.601 21.660 -76.532 1.00 85.81 106 LEU A C 1
ATOM 835 O O . LEU A 1 106 ? 44.821 21.048 -75.799 1.00 85.81 106 LEU A O 1
ATOM 839 N N . LYS A 1 107 ? 46.831 21.197 -76.797 1.00 90.62 107 LYS A N 1
ATOM 840 C CA . LYS A 1 107 ? 47.388 19.986 -76.167 1.00 90.62 107 LYS A CA 1
ATOM 841 C C . LYS A 1 107 ? 47.547 20.164 -74.654 1.00 90.62 107 LYS A C 1
ATOM 843 O O . LYS A 1 107 ? 47.178 19.254 -73.914 1.00 90.62 107 LYS A O 1
ATOM 848 N N . GLU A 1 108 ? 48.022 21.325 -74.208 1.00 86.94 108 GLU A N 1
ATOM 849 C CA . GLU A 1 108 ? 48.145 21.695 -72.792 1.00 86.94 108 GLU A CA 1
ATOM 850 C C . GLU A 1 108 ? 46.774 21.692 -72.096 1.00 86.94 108 GLU A C 1
ATOM 852 O O . GLU A 1 108 ? 46.576 20.972 -71.120 1.00 86.94 108 GLU A O 1
ATOM 857 N N . VAL A 1 109 ? 45.779 22.389 -72.656 1.00 84.69 109 VAL A N 1
ATOM 858 C CA . VAL A 1 109 ? 44.408 22.419 -72.114 1.00 84.69 109 VAL A CA 1
ATOM 859 C C . VAL A 1 109 ? 43.795 21.018 -72.068 1.00 84.69 109 VAL A C 1
ATOM 861 O O . VAL A 1 109 ? 43.171 20.647 -71.076 1.00 84.69 109 VAL A O 1
ATOM 864 N N . LYS A 1 110 ? 44.007 20.194 -73.101 1.00 84.00 110 LYS A N 1
ATOM 865 C CA . LYS A 1 110 ? 43.519 18.808 -73.127 1.00 84.00 110 LYS A CA 1
ATOM 866 C C . LYS A 1 110 ? 44.181 17.938 -72.052 1.00 84.00 110 LYS A C 1
ATOM 868 O O . LYS A 1 110 ? 43.511 17.078 -71.480 1.00 84.00 110 LYS A O 1
ATOM 873 N N . ALA A 1 111 ? 45.463 18.159 -71.760 1.00 82.25 111 ALA A N 1
ATOM 874 C CA . ALA A 1 111 ? 46.157 17.491 -70.662 1.00 82.25 111 ALA A CA 1
ATOM 875 C C . ALA A 1 111 ? 45.625 17.953 -69.294 1.00 82.25 111 ALA A C 1
ATOM 877 O O . ALA A 1 111 ? 45.335 17.106 -68.449 1.00 82.25 111 ALA A O 1
ATOM 878 N N . CYS A 1 112 ? 45.399 19.258 -69.109 1.00 76.31 112 CYS A N 1
ATOM 879 C CA . CYS A 1 112 ? 44.806 19.822 -67.892 1.00 76.31 112 CYS A CA 1
ATOM 880 C C . CYS A 1 112 ? 43.392 19.280 -67.626 1.00 76.31 112 CYS A C 1
ATOM 882 O O . CYS A 1 112 ? 43.101 18.849 -66.513 1.00 76.31 112 CYS A O 1
ATOM 884 N N . ILE A 1 113 ? 42.532 19.228 -68.650 1.00 79.88 113 ILE A N 1
ATOM 885 C CA . ILE A 1 113 ? 41.171 18.676 -68.536 1.00 79.88 113 ILE A CA 1
ATOM 886 C C . ILE A 1 113 ? 41.219 17.197 -68.141 1.00 79.88 113 ILE A C 1
ATOM 888 O O . ILE A 1 113 ? 40.519 16.781 -67.223 1.00 79.88 113 ILE A O 1
ATOM 892 N N . LYS A 1 114 ? 42.078 16.399 -68.789 1.00 79.12 114 LYS A N 1
ATOM 893 C CA . LYS A 1 114 ? 42.200 14.964 -68.495 1.00 79.12 114 LYS A CA 1
ATOM 894 C C . LYS A 1 114 ? 42.752 14.698 -67.088 1.00 79.12 114 LYS A C 1
ATOM 896 O O . LYS A 1 114 ? 42.344 13.734 -66.445 1.00 79.12 114 LYS A O 1
ATOM 901 N N . GLY A 1 115 ? 43.669 15.543 -66.610 1.00 74.62 115 GLY A N 1
ATOM 902 C CA . GLY A 1 115 ? 44.158 15.508 -65.230 1.00 74.62 115 GLY A CA 1
ATOM 903 C C . GLY A 1 115 ? 43.052 15.826 -64.222 1.00 74.62 115 GLY A C 1
ATOM 904 O O . GLY A 1 115 ? 42.848 15.059 -63.285 1.00 74.62 115 GLY A O 1
ATOM 905 N N . SER A 1 116 ? 42.286 16.894 -64.470 1.00 76.12 116 SER A N 1
ATOM 906 C CA . SER A 1 116 ? 41.146 17.304 -63.636 1.00 76.12 116 SER A CA 1
ATOM 907 C C . SER A 1 116 ? 40.033 16.249 -63.591 1.00 76.12 116 SER A C 1
ATOM 909 O O . SER A 1 116 ? 39.476 15.987 -62.529 1.00 76.12 116 SER A O 1
ATOM 911 N N . GLU A 1 117 ? 39.749 15.575 -64.708 1.00 78.25 117 GLU A N 1
ATOM 912 C CA . GLU A 1 117 ? 38.770 14.482 -64.764 1.00 78.25 117 GLU A CA 1
ATOM 913 C C . GLU A 1 117 ? 39.207 13.265 -63.928 1.00 78.25 117 GLU A C 1
ATOM 915 O O . GLU A 1 117 ? 38.396 12.656 -63.225 1.00 78.25 117 GLU A O 1
ATOM 920 N N . ALA A 1 118 ? 40.493 12.904 -63.978 1.00 79.44 118 ALA A N 1
ATOM 921 C CA . ALA A 1 118 ? 41.032 11.797 -63.192 1.00 79.44 118 ALA A CA 1
ATOM 922 C C . ALA A 1 118 ? 41.004 12.088 -61.683 1.00 79.44 118 ALA A C 1
ATOM 924 O O . ALA A 1 118 ? 40.755 11.175 -60.894 1.00 79.44 118 ALA A O 1
ATOM 925 N N . ASP A 1 119 ? 41.237 13.341 -61.300 1.00 79.38 119 ASP A N 1
ATOM 926 C CA . ASP A 1 119 ? 41.185 13.806 -59.916 1.00 79.38 119 ASP A CA 1
ATOM 927 C C . ASP A 1 119 ? 39.746 13.809 -59.374 1.00 79.38 119 ASP A C 1
ATOM 929 O O . ASP A 1 119 ? 39.449 13.121 -58.397 1.00 79.38 119 ASP A O 1
ATOM 933 N N . ALA A 1 120 ? 38.805 14.404 -60.118 1.00 83.12 120 ALA A N 1
ATOM 934 C CA . ALA A 1 120 ? 37.380 14.379 -59.783 1.00 83.12 120 ALA A CA 1
ATOM 935 C C . ALA A 1 120 ? 36.841 12.943 -59.636 1.00 83.12 120 ALA A C 1
ATOM 937 O O . ALA A 1 120 ? 36.052 12.637 -58.741 1.00 83.12 120 ALA A O 1
ATOM 938 N N . LYS A 1 121 ? 37.299 12.009 -60.481 1.00 82.94 121 LYS A N 1
ATOM 939 C CA . LYS A 1 121 ? 36.920 10.593 -60.375 1.00 82.94 121 LYS A CA 1
ATOM 940 C C . LYS A 1 121 ? 37.447 9.935 -59.094 1.00 82.94 121 LYS A C 1
ATOM 942 O O . LYS A 1 121 ? 36.772 9.059 -58.549 1.00 82.94 121 LYS A O 1
ATOM 947 N N . LYS A 1 122 ? 38.631 10.311 -58.602 1.00 82.62 122 LYS A N 1
ATOM 948 C CA . LYS A 1 122 ? 39.162 9.812 -57.321 1.00 82.62 122 LYS A CA 1
ATOM 949 C C . LYS A 1 122 ? 38.358 10.358 -56.144 1.00 82.62 122 LYS A C 1
ATOM 951 O O . LYS A 1 122 ? 37.950 9.562 -55.300 1.00 82.62 122 LYS A O 1
ATOM 956 N N . GLU A 1 123 ? 38.049 11.653 -56.140 1.00 82.06 123 GLU A N 1
ATOM 957 C CA . GLU A 1 123 ? 37.220 12.283 -55.104 1.00 82.06 123 GLU A CA 1
ATOM 958 C C . GLU A 1 123 ? 35.825 11.650 -55.017 1.00 82.06 123 GLU A C 1
ATOM 960 O O . GLU A 1 123 ? 35.368 11.283 -53.934 1.00 82.06 123 GLU A O 1
ATOM 965 N N . VAL A 1 124 ? 35.168 11.418 -56.161 1.00 84.94 124 VAL A N 1
ATOM 966 C CA . VAL A 1 124 ? 33.861 10.739 -56.202 1.00 84.94 124 VAL A CA 1
ATOM 967 C C . VAL A 1 124 ? 33.953 9.314 -55.645 1.00 84.94 124 VAL A C 1
ATOM 969 O O . VAL A 1 124 ? 33.069 8.887 -54.902 1.00 84.94 124 VAL A O 1
ATOM 972 N N . ASN A 1 125 ? 35.026 8.574 -55.942 1.00 82.81 125 ASN A N 1
ATOM 973 C CA . ASN A 1 125 ? 35.228 7.228 -55.396 1.00 82.81 125 ASN A CA 1
ATOM 974 C C . ASN A 1 125 ? 35.486 7.231 -53.879 1.00 82.81 125 ASN A C 1
ATOM 976 O O . ASN A 1 125 ? 35.026 6.324 -53.183 1.00 82.81 125 ASN A O 1
ATOM 980 N N . VAL A 1 126 ? 36.210 8.227 -53.362 1.00 83.62 126 VAL A N 1
ATOM 981 C CA . VAL A 1 126 ? 36.415 8.446 -51.920 1.00 83.62 126 VAL A CA 1
ATOM 982 C C . VAL A 1 126 ? 35.080 8.727 -51.231 1.00 83.62 126 VAL A C 1
ATOM 984 O O . VAL A 1 126 ? 34.697 8.011 -50.305 1.00 83.62 126 VAL A O 1
ATOM 987 N N . LEU A 1 127 ? 34.323 9.705 -51.734 1.00 84.69 127 LEU A N 1
ATOM 988 C CA . LEU A 1 127 ? 33.009 10.060 -51.199 1.00 84.69 127 LEU A CA 1
ATOM 989 C C . LEU A 1 127 ? 32.052 8.867 -51.219 1.00 84.69 127 LEU A C 1
ATOM 991 O O . LEU A 1 127 ? 31.374 8.600 -50.231 1.00 84.69 127 LEU A O 1
ATOM 995 N N . TRP A 1 128 ? 32.036 8.100 -52.308 1.00 84.81 128 TRP A N 1
ATOM 996 C CA . TRP A 1 128 ? 31.206 6.905 -52.422 1.00 84.81 128 TRP A CA 1
ATOM 997 C C . TRP A 1 128 ? 31.549 5.835 -51.378 1.00 84.81 128 TRP A C 1
ATOM 999 O O . TRP A 1 128 ? 30.641 5.232 -50.801 1.00 84.81 128 TRP A O 1
ATOM 1009 N N . ARG A 1 129 ? 32.841 5.610 -51.094 1.00 83.31 129 ARG A N 1
ATOM 1010 C CA . ARG A 1 129 ? 33.277 4.702 -50.019 1.00 83.31 129 ARG A CA 1
ATOM 1011 C C . ARG A 1 129 ? 32.825 5.211 -48.651 1.00 83.31 129 ARG A C 1
ATOM 1013 O O . ARG A 1 129 ? 32.181 4.460 -47.925 1.00 83.31 129 ARG A O 1
ATOM 1020 N N . ARG A 1 130 ? 33.040 6.496 -48.347 1.00 85.69 130 ARG A N 1
ATOM 1021 C CA . ARG A 1 130 ? 32.578 7.113 -47.088 1.00 85.69 130 ARG A CA 1
ATOM 1022 C C . ARG A 1 130 ? 31.067 6.980 -46.904 1.00 85.69 130 ARG A C 1
ATOM 1024 O O . ARG A 1 130 ? 30.618 6.538 -45.852 1.00 85.69 130 ARG A O 1
ATOM 1031 N N . VAL A 1 131 ? 30.280 7.277 -47.941 1.00 87.06 131 VAL A N 1
ATOM 1032 C CA . VAL A 1 131 ? 28.813 7.140 -47.917 1.00 87.06 131 VAL A CA 1
ATOM 1033 C C . VAL A 1 131 ? 28.390 5.693 -47.647 1.00 87.06 131 VAL A C 1
ATOM 1035 O O . VAL A 1 131 ? 27.485 5.466 -46.845 1.00 87.06 131 VAL A O 1
ATOM 1038 N N . LYS A 1 132 ? 29.055 4.703 -48.257 1.00 86.81 132 LYS A N 1
ATOM 1039 C CA . LYS A 1 132 ? 28.790 3.278 -47.991 1.00 86.81 132 LYS A CA 1
ATOM 1040 C C . LYS A 1 132 ? 29.095 2.881 -46.547 1.00 86.81 132 LYS A C 1
ATOM 1042 O O . LYS A 1 132 ? 28.287 2.180 -45.931 1.00 86.81 132 LYS A O 1
ATOM 1047 N N . THR A 1 133 ? 30.219 3.339 -45.999 1.00 83.81 133 THR A N 1
ATOM 1048 C CA . THR A 1 133 ? 30.583 3.091 -44.598 1.00 83.81 133 THR A CA 1
ATOM 1049 C C . THR A 1 133 ? 29.553 3.720 -43.661 1.00 83.81 133 THR A C 1
ATOM 1051 O O . THR A 1 133 ? 28.990 3.019 -42.821 1.00 83.81 133 THR A O 1
ATOM 1054 N N . CYS A 1 134 ? 29.196 4.992 -43.871 1.00 86.38 134 CYS A N 1
ATOM 1055 C CA . CYS A 1 134 ? 28.144 5.669 -43.108 1.00 86.38 134 CYS A CA 1
ATOM 1056 C C . CYS A 1 134 ? 26.808 4.921 -43.173 1.00 86.38 134 CYS A C 1
ATOM 1058 O O . CYS A 1 134 ? 26.175 4.706 -42.143 1.00 86.38 134 CYS A O 1
ATOM 1060 N N . ALA A 1 135 ? 26.384 4.478 -44.360 1.00 83.81 135 ALA A N 1
ATOM 1061 C CA . ALA A 1 135 ? 25.137 3.735 -44.529 1.00 83.81 135 ALA A CA 1
ATOM 1062 C C . ALA A 1 135 ? 25.134 2.408 -43.748 1.00 83.81 135 ALA A C 1
ATOM 1064 O O . ALA A 1 135 ? 24.126 2.048 -43.132 1.00 83.81 135 ALA A O 1
ATOM 1065 N N . THR A 1 136 ? 26.266 1.701 -43.731 1.00 85.81 136 THR A N 1
ATOM 1066 C CA . THR A 1 136 ? 26.426 0.442 -42.988 1.00 85.81 136 THR A CA 1
ATOM 1067 C C . THR A 1 136 ? 26.357 0.681 -41.480 1.00 85.81 136 THR A C 1
ATOM 1069 O O . THR A 1 136 ? 25.590 0.015 -40.784 1.00 85.81 136 THR A O 1
ATOM 1072 N N . LEU A 1 137 ? 27.073 1.689 -40.978 1.00 87.19 137 LEU A N 1
ATOM 1073 C CA . LEU A 1 137 ? 27.094 2.041 -39.556 1.00 87.19 137 LEU A CA 1
ATOM 1074 C C . LEU A 1 137 ? 25.747 2.577 -39.056 1.00 87.19 137 LEU A C 1
ATOM 1076 O O . LEU A 1 137 ? 25.294 2.211 -37.973 1.00 87.19 137 LEU A O 1
ATOM 1080 N N . LEU A 1 138 ? 25.048 3.373 -39.867 1.00 86.69 138 LEU A N 1
ATOM 1081 C CA . LEU A 1 138 ? 23.680 3.805 -39.571 1.00 86.69 138 LEU A CA 1
ATOM 1082 C C . LEU A 1 138 ? 22.715 2.618 -39.517 1.00 86.69 138 LEU A C 1
ATOM 1084 O O . LEU A 1 138 ? 21.824 2.576 -38.669 1.00 86.69 138 LEU A O 1
ATOM 1088 N N . THR A 1 139 ? 22.895 1.631 -40.397 1.00 86.50 139 THR A N 1
ATOM 1089 C CA . THR A 1 139 ? 22.095 0.400 -40.374 1.00 86.50 139 THR A CA 1
ATOM 1090 C C . THR A 1 139 ? 22.369 -0.413 -39.107 1.00 86.50 139 THR A C 1
ATOM 1092 O O . THR A 1 139 ? 21.419 -0.902 -38.492 1.00 86.50 139 THR A O 1
ATOM 1095 N N . TYR A 1 140 ? 23.631 -0.498 -38.673 1.00 89.50 140 TYR A N 1
ATOM 1096 C CA . TYR A 1 140 ? 24.012 -1.106 -37.397 1.00 89.50 140 TYR A CA 1
ATOM 1097 C C . TYR A 1 140 ? 23.341 -0.402 -36.212 1.00 89.50 140 TYR A C 1
ATOM 1099 O O . TYR A 1 140 ? 22.602 -1.049 -35.470 1.00 89.50 140 TYR A O 1
ATOM 1107 N N . LEU A 1 141 ? 23.498 0.921 -36.084 1.00 88.25 141 LEU A N 1
ATOM 1108 C CA . LEU A 1 141 ? 22.873 1.703 -35.010 1.00 88.25 141 LEU A CA 1
ATOM 1109 C C . LEU A 1 141 ? 21.351 1.539 -34.999 1.00 88.25 141 LEU A C 1
ATOM 1111 O O . LEU A 1 141 ? 20.747 1.342 -33.946 1.00 88.25 141 LEU A O 1
ATOM 1115 N N . LYS A 1 142 ? 20.718 1.543 -36.176 1.00 87.81 142 LYS A N 1
ATOM 1116 C CA . LYS A 1 142 ? 19.276 1.306 -36.313 1.00 87.81 142 LYS A CA 1
ATOM 1117 C C . LYS A 1 142 ? 18.871 -0.092 -35.845 1.00 87.81 142 LYS A C 1
ATOM 1119 O O . LYS A 1 142 ? 17.829 -0.241 -35.208 1.00 87.81 142 LYS A O 1
ATOM 1124 N N . SER A 1 143 ? 19.660 -1.115 -36.167 1.00 86.62 143 SER A N 1
ATOM 1125 C CA . SER A 1 143 ? 19.430 -2.484 -35.697 1.00 86.62 143 SER A CA 1
ATOM 1126 C C . SER A 1 143 ? 19.587 -2.576 -34.178 1.00 86.62 143 SER A C 1
ATOM 1128 O O . SER A 1 143 ? 18.688 -3.063 -33.491 1.00 86.62 143 SER A O 1
ATOM 1130 N N . LYS A 1 144 ? 20.669 -2.004 -33.637 1.00 86.88 144 LYS A N 1
ATOM 1131 C CA . LYS A 1 144 ? 20.942 -1.951 -32.198 1.00 86.88 144 LYS A CA 1
ATOM 1132 C C . LYS A 1 144 ? 19.817 -1.247 -31.436 1.00 86.88 144 LYS A C 1
ATOM 1134 O O . LYS A 1 144 ? 19.310 -1.791 -30.460 1.00 86.88 144 LYS A O 1
ATOM 1139 N N . ALA A 1 145 ? 19.348 -0.103 -31.937 1.00 85.38 145 ALA A N 1
ATOM 1140 C CA . ALA A 1 145 ? 18.222 0.639 -31.371 1.00 85.38 145 ALA A CA 1
ATOM 1141 C C . ALA A 1 145 ? 16.936 -0.193 -31.310 1.00 85.38 145 ALA A C 1
ATOM 1143 O O . ALA A 1 145 ? 16.220 -0.162 -30.312 1.00 85.38 145 ALA A O 1
ATOM 1144 N N . ARG A 1 146 ? 16.644 -0.968 -32.362 1.00 86.38 146 ARG A N 1
ATOM 1145 C CA . ARG A 1 146 ? 15.467 -1.849 -32.397 1.00 86.38 146 ARG A CA 1
ATOM 1146 C C . ARG A 1 146 ? 15.554 -2.966 -31.364 1.00 86.38 146 ARG A C 1
ATOM 1148 O O . ARG A 1 146 ? 14.565 -3.219 -30.688 1.00 86.38 146 ARG A O 1
ATOM 1155 N N . ILE A 1 147 ? 16.718 -3.602 -31.228 1.00 85.25 147 ILE A N 1
ATOM 1156 C CA . ILE A 1 147 ? 16.959 -4.639 -30.213 1.00 85.25 147 ILE A CA 1
ATOM 1157 C C . ILE A 1 147 ? 16.775 -4.046 -28.810 1.00 85.25 147 ILE A C 1
ATOM 1159 O O . ILE A 1 147 ? 16.074 -4.618 -27.981 1.00 85.25 147 ILE A O 1
ATOM 1163 N N . MET A 1 148 ? 17.335 -2.860 -28.571 1.00 86.12 148 MET A N 1
ATOM 1164 C CA . MET A 1 148 ? 17.240 -2.147 -27.295 1.00 86.12 148 MET A CA 1
ATOM 1165 C C . MET A 1 148 ? 15.824 -1.661 -26.948 1.00 86.12 148 MET A C 1
ATOM 1167 O O . MET A 1 148 ? 15.493 -1.545 -25.772 1.00 86.12 148 MET A O 1
ATOM 1171 N N . ALA A 1 149 ? 14.970 -1.411 -27.943 1.00 81.44 149 ALA A N 1
ATOM 1172 C CA . ALA A 1 149 ? 13.578 -1.010 -27.725 1.00 81.44 149 ALA A CA 1
ATOM 1173 C C . ALA A 1 149 ? 12.673 -2.164 -27.253 1.00 81.44 149 ALA A C 1
ATOM 1175 O O . ALA A 1 149 ? 11.574 -1.924 -26.745 1.00 81.44 149 ALA A O 1
ATOM 1176 N N . VAL A 1 150 ? 13.110 -3.412 -27.435 1.00 84.19 150 VAL A N 1
ATOM 1177 C CA . VAL A 1 150 ? 12.349 -4.609 -27.079 1.00 84.19 150 VAL A CA 1
ATOM 1178 C C . VAL A 1 150 ? 12.849 -5.136 -25.728 1.00 84.19 150 VAL A C 1
ATOM 1180 O O . VAL A 1 150 ? 13.967 -5.637 -25.679 1.00 84.19 150 VAL A O 1
ATOM 1183 N N . PRO A 1 151 ? 12.051 -5.096 -24.640 1.00 80.56 151 PRO A N 1
ATOM 1184 C CA . PRO A 1 151 ? 12.544 -5.355 -23.279 1.00 80.56 151 PRO A CA 1
ATOM 1185 C C . PRO A 1 151 ? 13.277 -6.694 -23.094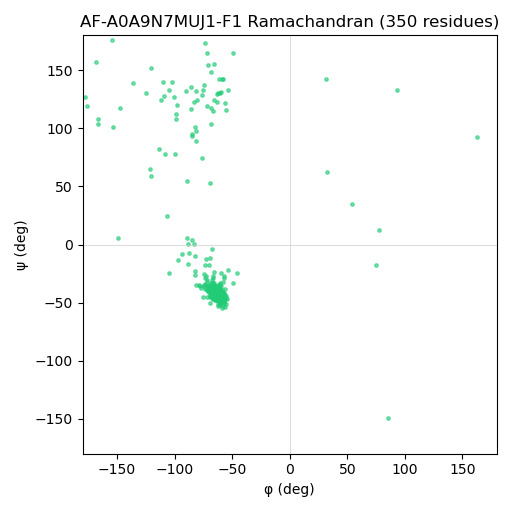 1.00 80.56 151 PRO A C 1
ATOM 1187 O O . PRO A 1 151 ? 14.377 -6.750 -22.562 1.00 80.56 151 PRO A O 1
ATOM 1190 N N . HIS A 1 152 ? 12.717 -7.796 -23.596 1.00 80.56 152 HIS A N 1
ATOM 1191 C CA . HIS A 1 152 ? 13.347 -9.112 -23.444 1.00 80.56 152 HIS A CA 1
ATOM 1192 C C . HIS A 1 152 ? 14.662 -9.236 -24.233 1.00 80.56 152 HIS A C 1
ATOM 1194 O O . HIS A 1 152 ? 15.593 -9.895 -23.776 1.00 80.56 152 HIS A O 1
ATOM 1200 N N . LEU A 1 153 ? 14.764 -8.579 -25.394 1.00 84.62 153 LEU A N 1
ATOM 1201 C CA . LEU A 1 153 ? 15.995 -8.559 -26.187 1.00 84.62 153 LEU A CA 1
ATOM 1202 C C . LEU A 1 153 ? 17.021 -7.591 -25.600 1.00 84.62 153 LEU A C 1
ATOM 1204 O O . LEU A 1 153 ? 18.216 -7.883 -25.614 1.00 84.62 153 LEU A O 1
ATOM 1208 N N . SER A 1 154 ? 16.574 -6.466 -25.050 1.00 83.94 154 SER A N 1
ATOM 1209 C CA . SER A 1 154 ? 17.442 -5.471 -24.435 1.00 83.94 154 SER A CA 1
ATOM 1210 C C . SER A 1 154 ? 18.123 -6.023 -23.186 1.00 83.94 154 SER A C 1
ATOM 1212 O O . SER A 1 154 ? 19.314 -5.789 -23.009 1.00 83.94 154 SER A O 1
ATOM 1214 N N . HIS A 1 155 ? 17.439 -6.870 -22.409 1.00 86.06 155 HIS A N 1
ATOM 1215 C CA . HIS A 1 155 ? 18.054 -7.600 -21.300 1.00 86.06 155 HIS A CA 1
ATOM 1216 C C . HIS A 1 155 ? 19.230 -8.447 -21.798 1.00 86.06 155 HIS A C 1
ATOM 1218 O O . HIS A 1 155 ? 20.355 -8.266 -21.347 1.00 86.06 155 HIS A O 1
ATOM 1224 N N . THR A 1 156 ? 19.012 -9.289 -22.814 1.00 83.38 156 THR A N 1
ATOM 1225 C CA . THR A 1 156 ? 20.087 -10.123 -23.378 1.00 83.38 156 THR A CA 1
ATOM 1226 C C . THR A 1 156 ? 21.210 -9.300 -24.017 1.00 83.38 156 THR A C 1
ATOM 1228 O O . THR A 1 156 ? 22.385 -9.595 -23.810 1.00 83.38 156 THR A O 1
ATOM 1231 N N . SER A 1 157 ? 20.880 -8.220 -24.736 1.00 82.06 157 SER A N 1
ATOM 1232 C CA . SER A 1 157 ? 21.861 -7.359 -25.405 1.00 82.06 157 SER A CA 1
ATOM 1233 C C . SER A 1 157 ? 22.715 -6.577 -24.413 1.00 82.06 157 SER A C 1
ATOM 1235 O O . SER A 1 157 ? 23.903 -6.406 -24.661 1.00 82.06 157 SER A O 1
ATOM 1237 N N . CYS A 1 158 ? 22.144 -6.110 -23.307 1.00 80.88 158 CYS A N 1
ATOM 1238 C CA . CYS A 1 158 ? 22.870 -5.451 -22.220 1.00 80.88 158 CYS A CA 1
ATOM 1239 C C . CYS A 1 158 ? 23.493 -6.467 -21.246 1.00 80.88 158 CYS A C 1
ATOM 1241 O O . CYS A 1 158 ? 24.112 -6.077 -20.266 1.00 80.88 158 CYS A O 1
ATOM 1243 N N . GLY A 1 159 ? 23.309 -7.769 -21.513 1.00 81.06 159 GLY A N 1
ATOM 1244 C CA . GLY A 1 159 ? 23.701 -8.892 -20.665 1.00 81.06 159 GLY A CA 1
ATOM 1245 C C . GLY A 1 159 ? 23.168 -8.823 -19.237 1.00 81.06 159 GLY A C 1
ATOM 1246 O O . GLY A 1 159 ? 23.822 -9.266 -18.300 1.00 81.06 159 GLY A O 1
ATOM 1247 N N . ILE A 1 160 ? 21.960 -8.286 -19.100 1.00 83.56 160 ILE A N 1
ATOM 1248 C CA . ILE A 1 160 ? 21.174 -8.332 -17.881 1.00 83.56 160 ILE A CA 1
ATOM 1249 C C . ILE A 1 160 ? 20.493 -9.699 -17.797 1.00 83.56 160 ILE A C 1
ATOM 1251 O O . ILE A 1 160 ? 19.739 -10.096 -18.689 1.00 83.56 160 ILE A O 1
ATOM 1255 N N . THR A 1 161 ? 20.720 -10.398 -16.692 1.00 84.44 161 THR A N 1
ATOM 1256 C CA . THR A 1 161 ? 20.065 -11.669 -16.360 1.00 84.44 161 THR A CA 1
ATOM 1257 C C . THR A 1 161 ? 19.313 -11.536 -15.041 1.00 84.44 161 THR A C 1
ATOM 1259 O O . THR A 1 161 ? 19.660 -10.697 -14.218 1.00 84.44 161 THR A O 1
ATOM 1262 N N . ASN A 1 162 ? 18.241 -12.305 -14.850 1.00 82.50 162 ASN A N 1
ATOM 1263 C CA . ASN A 1 162 ? 17.516 -12.338 -13.580 1.00 82.50 162 ASN A CA 1
ATOM 1264 C C . ASN A 1 162 ? 17.990 -13.554 -12.779 1.00 82.50 162 ASN A C 1
ATOM 1266 O O . ASN A 1 162 ? 17.886 -14.681 -13.267 1.00 82.50 162 ASN A O 1
ATOM 1270 N N . LEU A 1 163 ? 18.535 -13.315 -11.589 1.00 81.75 163 LEU A N 1
ATOM 1271 C CA . LEU A 1 163 ? 19.029 -14.335 -10.678 1.00 81.75 163 LEU A CA 1
ATOM 1272 C C . LEU A 1 163 ? 18.095 -14.432 -9.472 1.00 81.75 163 LEU A C 1
ATOM 1274 O O . LEU A 1 163 ? 17.781 -13.431 -8.827 1.00 81.75 163 LEU A O 1
ATOM 1278 N N . ASP A 1 164 ? 17.646 -15.649 -9.176 1.00 78.38 164 ASP A N 1
ATOM 1279 C CA . ASP A 1 164 ? 16.627 -15.887 -8.157 1.00 78.38 164 ASP A CA 1
ATOM 1280 C C . ASP A 1 164 ? 17.087 -15.392 -6.771 1.00 78.38 164 ASP A C 1
ATOM 1282 O O . ASP A 1 164 ? 18.221 -15.626 -6.351 1.00 78.38 164 ASP A O 1
ATOM 1286 N N . GLY A 1 165 ? 16.230 -14.633 -6.086 1.00 75.19 165 GLY A N 1
ATOM 1287 C CA . GLY A 1 165 ? 16.529 -13.977 -4.804 1.00 75.19 165 GLY A CA 1
ATOM 1288 C C . GLY A 1 165 ? 17.437 -12.733 -4.852 1.00 75.19 165 GLY A C 1
ATOM 1289 O O . GLY A 1 165 ? 17.419 -11.953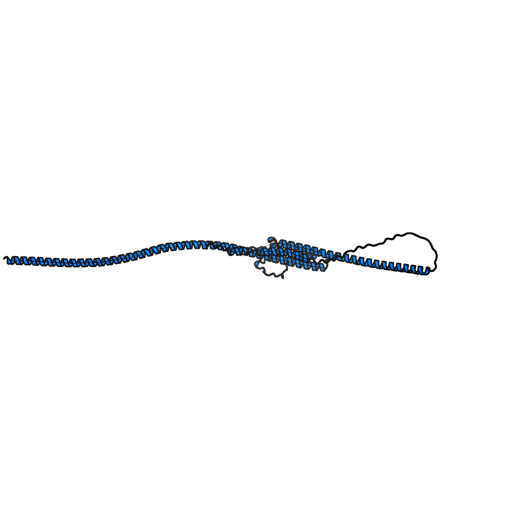 -3.902 1.00 75.19 165 GLY A O 1
ATOM 1290 N N . VAL A 1 166 ? 18.193 -12.501 -5.934 1.00 76.69 166 VAL A N 1
ATOM 1291 C CA . VAL A 1 166 ? 19.080 -11.322 -6.101 1.00 76.69 166 VAL A CA 1
ATOM 1292 C C . VAL A 1 166 ? 18.488 -10.290 -7.071 1.00 76.69 166 VAL A C 1
ATOM 1294 O O . VAL A 1 166 ? 18.776 -9.098 -6.964 1.00 76.69 166 VAL A O 1
ATOM 1297 N N . GLY A 1 167 ? 17.612 -10.724 -7.980 1.00 80.69 167 GLY A N 1
ATOM 1298 C CA . GLY A 1 167 ? 16.979 -9.886 -8.993 1.00 80.69 167 GLY A CA 1
ATOM 1299 C C . GLY A 1 167 ? 17.844 -9.738 -10.243 1.00 80.69 167 GLY A C 1
ATOM 1300 O O . GLY A 1 167 ? 18.579 -10.646 -10.622 1.00 80.69 167 GLY A O 1
ATOM 1301 N N . PHE A 1 168 ? 17.739 -8.601 -10.928 1.00 82.38 168 PHE A N 1
ATOM 1302 C CA . PHE A 1 168 ? 18.498 -8.359 -12.155 1.00 82.38 168 PHE A CA 1
ATOM 1303 C C . PHE A 1 168 ? 19.983 -8.071 -11.878 1.00 82.38 168 PHE A C 1
ATOM 1305 O O . PHE A 1 168 ? 20.332 -7.297 -10.981 1.00 82.38 168 PHE A O 1
ATOM 1312 N N . VAL A 1 169 ? 20.847 -8.669 -12.695 1.00 82.31 169 VAL A N 1
ATOM 1313 C CA . VAL A 1 169 ? 22.307 -8.666 -12.562 1.00 82.31 169 VAL A CA 1
ATOM 1314 C C . VAL A 1 169 ? 22.952 -8.416 -13.929 1.00 82.31 169 VAL A C 1
ATOM 1316 O O . VAL A 1 169 ? 22.479 -8.956 -14.928 1.00 82.31 169 VAL A O 1
ATOM 1319 N N . ASP A 1 170 ? 24.012 -7.606 -13.989 1.00 79.94 170 ASP A N 1
ATOM 1320 C CA . ASP A 1 170 ? 24.788 -7.342 -15.216 1.00 79.94 170 ASP A CA 1
ATOM 1321 C C . ASP A 1 170 ? 25.684 -8.538 -15.615 1.00 79.94 170 ASP A C 1
ATOM 1323 O O . ASP A 1 170 ? 25.858 -9.485 -14.845 1.00 79.94 170 ASP A O 1
ATOM 1327 N N . ARG A 1 171 ? 26.331 -8.456 -16.787 1.00 79.81 171 ARG A N 1
ATOM 1328 C CA . ARG A 1 171 ? 27.290 -9.441 -17.331 1.00 79.81 171 ARG A CA 1
ATOM 1329 C C . ARG A 1 171 ? 28.375 -9.842 -16.338 1.00 79.81 171 ARG A C 1
ATOM 1331 O O . ARG A 1 171 ? 28.817 -10.986 -16.337 1.00 79.81 171 ARG A O 1
ATOM 1338 N N . ASN A 1 172 ? 28.782 -8.903 -15.489 1.00 77.38 172 ASN A N 1
ATOM 1339 C CA . ASN A 1 172 ? 29.850 -9.083 -14.510 1.00 77.38 172 ASN A CA 1
ATOM 1340 C C . ASN A 1 172 ? 29.333 -9.632 -13.168 1.00 77.38 172 ASN A C 1
ATOM 1342 O O . ASN A 1 172 ? 30.087 -9.689 -12.201 1.00 77.38 172 ASN A O 1
ATOM 1346 N N . GLY A 1 173 ? 28.049 -9.993 -13.071 1.00 75.12 173 GLY A N 1
ATOM 1347 C CA . GLY A 1 173 ? 27.450 -10.473 -11.826 1.00 75.12 173 GLY A CA 1
ATOM 1348 C C . GLY A 1 173 ? 27.133 -9.363 -10.814 1.00 75.12 173 GLY A C 1
ATOM 1349 O O . GLY A 1 173 ? 26.824 -9.660 -9.662 1.00 75.12 173 GLY A O 1
ATOM 1350 N N . VAL A 1 174 ? 27.185 -8.089 -11.221 1.00 79.31 174 VAL A N 1
ATOM 1351 C CA . VAL A 1 174 ? 26.864 -6.946 -10.352 1.00 79.31 174 VAL A CA 1
ATOM 1352 C C . VAL A 1 174 ? 25.346 -6.721 -10.324 1.00 79.31 174 VAL A C 1
ATOM 1354 O O . VAL A 1 174 ? 24.752 -6.530 -11.389 1.00 79.31 174 VAL A O 1
ATOM 1357 N N . PRO A 1 175 ? 24.695 -6.739 -9.145 1.00 78.31 175 PRO A N 1
ATOM 1358 C CA . PRO A 1 175 ? 23.257 -6.512 -9.039 1.00 78.31 175 PRO A CA 1
ATOM 1359 C C . PRO A 1 175 ? 22.895 -5.065 -9.384 1.00 78.31 175 PRO A C 1
ATOM 1361 O O . PRO A 1 175 ? 23.650 -4.138 -9.081 1.00 78.31 175 PRO A O 1
ATOM 1364 N N . LEU A 1 176 ? 21.703 -4.856 -9.957 1.00 71.19 176 LEU A N 1
ATOM 1365 C CA . LEU A 1 176 ? 21.222 -3.521 -10.345 1.00 71.19 176 LEU A CA 1
ATOM 1366 C C . LEU A 1 176 ? 21.184 -2.514 -9.180 1.00 71.19 176 LEU A C 1
ATOM 1368 O O . LEU A 1 176 ? 21.335 -1.316 -9.404 1.00 71.19 176 LEU A O 1
ATOM 1372 N N . SER A 1 177 ? 21.030 -2.982 -7.939 1.00 67.25 177 SER A N 1
ATOM 1373 C CA . SER A 1 177 ? 21.057 -2.141 -6.733 1.00 67.25 177 SER A CA 1
ATOM 1374 C C . SER A 1 177 ? 22.416 -1.487 -6.461 1.00 67.25 177 SER A C 1
ATOM 1376 O O . SER A 1 177 ? 22.475 -0.462 -5.785 1.00 67.25 177 SER A O 1
ATOM 1378 N N . GLY A 1 1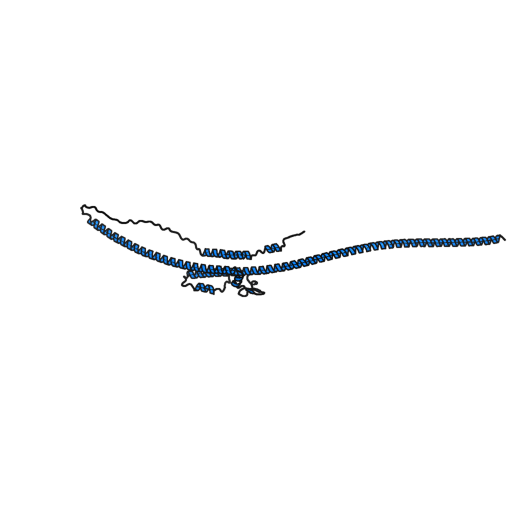78 ? 23.506 -2.062 -6.979 1.00 64.38 178 GLY A N 1
ATOM 1379 C CA . GLY A 1 178 ? 24.863 -1.531 -6.848 1.00 64.38 178 GLY A CA 1
ATOM 1380 C C . GLY A 1 178 ? 25.248 -0.549 -7.951 1.00 64.38 178 GLY A C 1
ATOM 1381 O O . GLY A 1 178 ? 26.381 -0.068 -7.968 1.00 64.38 178 GLY A O 1
ATOM 1382 N N . TRP A 1 179 ? 24.347 -0.272 -8.894 1.00 72.00 179 TRP A N 1
ATOM 1383 C CA . TRP A 1 179 ? 24.687 0.530 -10.054 1.00 72.00 179 TRP A CA 1
ATOM 1384 C C . TRP A 1 179 ? 24.638 2.029 -9.739 1.00 72.00 179 TRP A C 1
ATOM 1386 O O . TRP A 1 179 ? 23.696 2.530 -9.121 1.00 72.00 179 TRP A O 1
ATOM 1396 N N . SER A 1 180 ? 25.693 2.753 -10.130 1.00 61.56 180 SER A N 1
ATOM 1397 C CA . SER A 1 180 ? 25.804 4.186 -9.854 1.00 61.56 180 SER A CA 1
ATOM 1398 C C . SER A 1 180 ? 24.682 4.945 -10.558 1.00 61.56 180 SER A C 1
ATOM 1400 O O . SER A 1 180 ? 24.476 4.817 -11.764 1.00 61.56 180 SER A O 1
ATOM 1402 N N . ARG A 1 181 ? 23.976 5.796 -9.807 1.00 65.25 181 ARG A N 1
ATOM 1403 C CA . ARG A 1 181 ? 22.943 6.691 -10.351 1.00 65.25 181 ARG A CA 1
ATOM 1404 C C . ARG A 1 181 ? 23.545 7.812 -11.222 1.00 65.25 181 ARG A C 1
ATOM 1406 O O . ARG A 1 181 ? 22.803 8.497 -11.926 1.00 65.25 181 ARG A O 1
ATOM 1413 N N . ASN A 1 182 ? 24.872 7.980 -11.191 1.00 55.25 182 ASN A N 1
ATOM 1414 C CA . ASN A 1 182 ? 25.616 9.004 -11.921 1.00 55.25 182 ASN A CA 1
ATOM 1415 C C . ASN A 1 182 ? 26.303 8.418 -13.162 1.00 55.25 182 ASN A C 1
ATOM 1417 O O . ASN A 1 182 ? 26.845 7.316 -13.124 1.00 55.25 182 ASN A O 1
ATOM 1421 N N . VAL A 1 183 ? 26.281 9.178 -14.259 1.00 55.22 183 VAL A N 1
ATOM 1422 C CA . VAL A 1 183 ? 26.877 8.780 -15.539 1.00 55.22 183 VAL A CA 1
ATOM 1423 C C . VAL A 1 183 ? 28.383 9.055 -15.507 1.00 55.22 183 VAL A C 1
ATOM 1425 O O . VAL A 1 183 ? 28.803 10.173 -15.795 1.00 55.22 183 VAL A O 1
ATOM 1428 N N . ASP A 1 184 ? 29.195 8.041 -15.213 1.00 52.94 184 ASP A N 1
ATOM 1429 C CA . ASP A 1 184 ? 30.625 8.093 -15.531 1.00 52.94 184 ASP A CA 1
ATOM 1430 C C . ASP A 1 184 ? 30.825 7.642 -16.982 1.00 52.94 184 ASP A C 1
ATOM 1432 O O . ASP A 1 184 ? 30.946 6.464 -17.299 1.00 52.94 184 ASP A O 1
ATOM 1436 N N . ILE A 1 185 ? 30.849 8.628 -17.884 1.00 53.56 185 ILE A N 1
ATOM 1437 C CA . ILE A 1 185 ? 31.145 8.487 -19.327 1.00 53.56 185 ILE A CA 1
ATOM 1438 C C . ILE A 1 185 ? 32.626 8.076 -19.544 1.00 53.56 185 ILE A C 1
ATOM 1440 O O . ILE A 1 185 ? 33.071 7.879 -20.667 1.00 53.56 185 ILE A O 1
ATOM 1444 N N . SER A 1 186 ? 33.433 7.977 -18.481 1.00 45.38 186 SER A N 1
ATOM 1445 C CA . SER A 1 186 ? 34.889 7.789 -18.547 1.00 45.38 186 SER A CA 1
ATOM 1446 C C . SER A 1 186 ? 35.349 6.330 -18.638 1.00 45.38 186 SER A C 1
ATOM 1448 O O . SER A 1 186 ? 36.536 6.093 -18.847 1.00 45.38 186 SER A O 1
ATOM 1450 N N . SER A 1 187 ? 34.442 5.359 -18.506 1.00 46.84 187 SER A N 1
ATOM 1451 C CA . SER A 1 187 ? 34.755 3.925 -18.448 1.00 46.84 187 SER A CA 1
ATOM 1452 C C . SER A 1 187 ? 34.068 3.158 -19.584 1.00 46.84 187 SER A C 1
ATOM 1454 O O . SER A 1 187 ? 33.276 2.246 -19.345 1.00 46.84 187 SER A O 1
ATOM 1456 N N . PHE A 1 188 ? 34.353 3.529 -20.831 1.00 48.16 188 PHE A N 1
ATOM 1457 C CA . PHE A 1 188 ? 33.941 2.746 -21.998 1.00 48.16 188 PHE A CA 1
ATOM 1458 C C . PHE A 1 188 ? 35.110 1.910 -22.496 1.00 48.16 188 PHE A C 1
ATOM 1460 O O . PHE A 1 188 ? 35.776 2.262 -23.463 1.00 48.16 188 PHE A O 1
ATOM 1467 N N . ASP A 1 189 ? 35.364 0.812 -21.793 1.00 47.25 189 ASP A N 1
ATOM 1468 C CA . ASP A 1 189 ? 36.176 -0.284 -22.307 1.00 47.25 189 ASP A CA 1
ATOM 1469 C C . ASP A 1 189 ? 35.241 -1.486 -22.459 1.00 47.25 189 ASP A C 1
ATOM 1471 O O . ASP A 1 189 ? 35.045 -2.275 -21.532 1.00 47.25 189 ASP A O 1
ATOM 1475 N N . SER A 1 190 ? 34.507 -1.528 -23.576 1.00 47.47 190 SER A N 1
ATOM 1476 C CA . SER A 1 190 ? 33.596 -2.630 -23.879 1.00 47.47 190 SER A CA 1
ATOM 1477 C C . SER A 1 190 ? 34.121 -3.435 -25.066 1.00 47.47 190 SER A C 1
ATOM 1479 O O . SER A 1 190 ? 34.423 -2.921 -26.141 1.00 47.47 190 SER A O 1
ATOM 1481 N N . ALA A 1 191 ? 34.261 -4.733 -24.801 1.00 47.81 191 ALA A N 1
ATOM 1482 C CA . ALA A 1 191 ? 34.903 -5.776 -25.588 1.00 47.81 191 ALA A CA 1
ATOM 1483 C C . ALA A 1 191 ? 34.165 -6.148 -26.894 1.00 47.81 191 ALA A C 1
ATOM 1485 O O . ALA A 1 191 ? 33.869 -7.318 -27.128 1.00 47.81 191 ALA A O 1
ATOM 1486 N N . ASP A 1 192 ? 33.848 -5.166 -27.740 1.00 49.84 192 ASP A N 1
ATOM 1487 C CA . ASP A 1 192 ? 33.385 -5.382 -29.123 1.00 49.84 192 ASP A CA 1
ATOM 1488 C C . ASP A 1 192 ? 34.483 -5.009 -30.141 1.00 49.84 192 ASP A C 1
ATOM 1490 O O . ASP A 1 192 ? 34.219 -4.676 -31.296 1.00 49.84 192 ASP A O 1
ATOM 1494 N N . GLU A 1 193 ? 35.752 -5.054 -29.714 1.00 51.62 193 GLU A N 1
ATOM 1495 C CA . GLU A 1 193 ? 36.917 -4.806 -30.574 1.00 51.62 193 GLU A CA 1
ATOM 1496 C C . GLU A 1 193 ? 36.946 -5.750 -31.788 1.00 51.62 193 GLU A C 1
ATOM 1498 O O . GLU A 1 193 ? 37.423 -5.372 -32.857 1.00 51.62 193 GLU A O 1
ATOM 1503 N N . GLU A 1 194 ? 36.379 -6.953 -31.669 1.00 47.88 194 GLU A N 1
ATOM 1504 C CA . GLU A 1 194 ? 36.444 -7.988 -32.703 1.00 47.88 194 GLU A CA 1
ATOM 1505 C C . GLU A 1 194 ? 35.604 -7.641 -33.950 1.00 47.88 194 GLU A C 1
ATOM 1507 O O . GLU A 1 194 ? 36.039 -7.872 -35.082 1.00 47.88 194 GLU A O 1
ATOM 1512 N N . THR A 1 195 ? 34.451 -6.981 -33.776 1.00 53.25 195 THR A N 1
ATOM 1513 C CA . THR A 1 195 ? 33.602 -6.517 -34.891 1.00 53.25 195 THR A CA 1
ATOM 1514 C C . THR A 1 195 ? 34.205 -5.288 -35.585 1.00 53.25 195 THR A C 1
ATOM 1516 O O . THR A 1 195 ? 34.137 -5.147 -36.811 1.00 53.25 195 THR A O 1
ATOM 1519 N N . TRP A 1 196 ? 34.842 -4.402 -34.813 1.00 54.06 196 TRP A N 1
ATOM 1520 C CA . TRP A 1 196 ? 35.413 -3.148 -35.310 1.00 54.06 196 TRP A CA 1
ATOM 1521 C C . TRP A 1 196 ? 36.760 -3.335 -36.020 1.00 54.06 196 TRP A C 1
ATOM 1523 O O . TRP A 1 196 ? 37.011 -2.693 -37.044 1.00 54.06 196 TRP A O 1
ATOM 1533 N N . MET A 1 197 ? 37.582 -4.278 -35.551 1.00 50.66 197 MET A N 1
ATOM 1534 C CA . MET A 1 197 ? 38.850 -4.669 -36.182 1.00 50.66 197 MET A CA 1
ATOM 1535 C C . MET A 1 197 ? 38.647 -5.346 -37.548 1.00 50.66 197 MET A C 1
ATOM 1537 O O . MET A 1 197 ? 39.485 -5.225 -38.447 1.00 50.66 197 MET A O 1
ATOM 1541 N N . ALA A 1 198 ? 37.517 -6.028 -37.754 1.00 53.81 198 ALA A N 1
ATOM 1542 C CA . ALA A 1 198 ? 37.179 -6.652 -39.035 1.00 53.81 198 ALA A CA 1
ATOM 1543 C C . ALA A 1 198 ? 36.767 -5.632 -40.117 1.00 53.81 198 ALA A C 1
ATOM 1545 O O . ALA A 1 198 ? 36.982 -5.870 -41.307 1.00 53.81 198 ALA A O 1
ATOM 1546 N N . LEU A 1 199 ? 36.192 -4.491 -39.720 1.00 54.44 199 LEU A N 1
ATOM 1547 C CA . LEU A 1 199 ? 35.815 -3.408 -40.637 1.00 54.44 199 LEU A CA 1
ATOM 1548 C C . LEU A 1 199 ? 37.006 -2.516 -41.007 1.00 54.44 199 LEU A C 1
ATOM 1550 O O . LEU A 1 199 ? 37.093 -2.068 -42.146 1.00 54.44 199 LEU A O 1
ATOM 1554 N N . SER A 1 200 ? 37.945 -2.290 -40.084 1.00 52.38 200 SER A N 1
ATOM 1555 C CA . SER A 1 200 ? 39.148 -1.487 -40.345 1.00 52.38 200 SER A CA 1
ATOM 1556 C C . SER A 1 200 ? 40.192 -2.209 -41.209 1.00 52.38 200 SER A C 1
ATOM 1558 O O . SER A 1 200 ? 40.965 -1.556 -41.907 1.00 52.38 200 SER A O 1
ATOM 1560 N N . SER A 1 201 ? 40.206 -3.547 -41.206 1.00 51.81 201 SER A N 1
ATOM 1561 C CA . SER A 1 201 ? 41.237 -4.363 -41.871 1.00 51.81 201 SER A CA 1
ATOM 1562 C C . SER A 1 201 ? 40.902 -4.819 -43.299 1.00 51.81 201 SER A C 1
ATOM 1564 O O . SER A 1 201 ? 41.770 -5.376 -43.974 1.00 51.81 201 SER A O 1
ATOM 1566 N N . ARG A 1 202 ? 39.671 -4.603 -43.790 1.00 52.72 202 ARG A N 1
ATOM 1567 C CA . ARG A 1 202 ? 39.191 -5.218 -45.045 1.00 52.72 202 ARG A CA 1
ATOM 1568 C C . ARG A 1 202 ? 39.297 -4.339 -46.299 1.00 52.72 202 ARG A C 1
ATOM 1570 O O . ARG A 1 202 ? 39.178 -4.865 -47.407 1.00 52.72 202 ARG A O 1
ATOM 1577 N N . GLU A 1 203 ? 39.541 -3.036 -46.181 1.00 50.44 203 GLU A N 1
ATOM 1578 C CA . GLU A 1 203 ? 39.547 -2.129 -47.338 1.00 50.44 203 GLU A CA 1
ATOM 1579 C C . GLU A 1 203 ? 40.976 -1.850 -47.853 1.00 50.44 203 GLU A C 1
ATOM 1581 O O . GLU A 1 203 ? 41.766 -1.138 -47.237 1.00 50.44 203 GLU A O 1
ATOM 1586 N N . GLY A 1 204 ? 41.311 -2.424 -49.014 1.00 52.28 204 GLY A N 1
ATOM 1587 C CA . GLY A 1 204 ? 42.591 -2.223 -49.699 1.00 52.28 204 GLY A CA 1
ATOM 1588 C C . GLY A 1 204 ? 42.888 -0.755 -50.035 1.00 52.28 204 GLY A C 1
ATOM 1589 O O . GLY A 1 204 ? 41.987 0.002 -50.391 1.00 52.28 204 GLY A O 1
ATOM 1590 N N . SER A 1 205 ? 44.173 -0.392 -49.911 1.00 55.16 205 SER A N 1
ATOM 1591 C CA . SER A 1 205 ? 44.768 0.936 -50.148 1.00 55.16 205 SER A CA 1
ATOM 1592 C C . SER A 1 205 ? 43.832 2.104 -49.815 1.00 55.16 205 SER A C 1
ATOM 1594 O O . SER A 1 205 ? 43.441 2.876 -50.695 1.00 55.16 205 SER A O 1
ATOM 1596 N N . LEU A 1 206 ? 43.437 2.205 -48.545 1.00 55.97 206 LEU A N 1
ATOM 1597 C CA . LEU A 1 206 ? 42.803 3.410 -48.026 1.00 55.97 206 LEU A CA 1
ATOM 1598 C C . LEU A 1 206 ? 43.787 4.576 -48.138 1.00 55.97 206 LEU A C 1
ATOM 1600 O O . LEU A 1 206 ? 44.945 4.469 -47.738 1.00 55.97 206 LEU A O 1
ATOM 1604 N N . ASP A 1 207 ? 43.306 5.679 -48.698 1.00 62.84 207 ASP A N 1
ATOM 1605 C CA . ASP A 1 207 ? 43.957 6.974 -48.565 1.00 62.84 207 ASP A CA 1
ATOM 1606 C C . ASP A 1 207 ? 44.058 7.337 -47.072 1.00 62.84 207 ASP A C 1
ATOM 1608 O O . ASP A 1 207 ? 43.143 7.041 -46.296 1.00 62.84 207 ASP A O 1
ATOM 1612 N N . GLU A 1 208 ? 45.160 7.959 -46.653 1.00 66.06 208 GLU A N 1
ATOM 1613 C CA . GLU A 1 208 ? 45.464 8.223 -45.235 1.00 66.06 208 GLU A CA 1
ATOM 1614 C C . GLU A 1 208 ? 44.359 9.062 -44.562 1.00 66.06 208 GLU A C 1
ATOM 1616 O O . GLU A 1 208 ? 43.995 8.828 -43.407 1.00 66.06 208 GLU A O 1
ATOM 1621 N N . HIS A 1 209 ? 43.718 9.957 -45.324 1.00 68.00 209 HIS A N 1
ATOM 1622 C CA . HIS A 1 209 ? 42.584 10.757 -44.861 1.00 68.00 209 HIS A CA 1
ATOM 1623 C C . HIS A 1 209 ? 41.272 9.967 -44.698 1.00 68.00 209 HIS A C 1
ATOM 1625 O O . HIS A 1 209 ? 40.441 10.340 -43.866 1.00 68.00 209 HIS A O 1
ATOM 1631 N N . ASP A 1 210 ? 41.063 8.878 -45.445 1.00 76.50 210 ASP A N 1
ATOM 1632 C CA . ASP A 1 210 ? 39.872 8.029 -45.298 1.00 76.50 210 ASP A CA 1
ATOM 1633 C C . ASP A 1 210 ? 39.927 7.185 -44.025 1.00 76.50 210 ASP A C 1
ATOM 1635 O O . ASP A 1 210 ? 38.910 7.031 -43.348 1.00 76.50 210 ASP A O 1
ATOM 1639 N N . GLY A 1 211 ? 41.110 6.676 -43.669 1.00 77.56 211 GLY A N 1
ATOM 1640 C CA . GLY A 1 211 ? 41.297 5.890 -42.448 1.00 77.56 211 GLY A CA 1
ATOM 1641 C C . GLY A 1 211 ? 40.981 6.691 -41.181 1.00 77.56 211 GLY A C 1
ATOM 1642 O O . GLY A 1 211 ? 40.272 6.201 -40.301 1.00 77.56 211 GLY A O 1
ATOM 1643 N N . VAL A 1 212 ? 41.439 7.948 -41.114 1.00 82.12 212 VAL A N 1
ATOM 1644 C CA . VAL A 1 212 ? 41.167 8.848 -39.977 1.00 82.12 212 VAL A CA 1
ATOM 1645 C C . VAL A 1 212 ? 39.668 9.130 -39.839 1.00 82.12 212 VAL A C 1
ATOM 1647 O O . VAL A 1 212 ? 39.125 8.993 -38.743 1.00 82.12 212 VAL A O 1
ATOM 1650 N N . TYR A 1 213 ? 38.989 9.448 -40.947 1.00 82.81 213 TYR A N 1
ATOM 1651 C CA . TYR A 1 213 ? 37.545 9.702 -40.962 1.00 82.81 213 TYR A CA 1
ATOM 1652 C C . TYR A 1 213 ? 36.735 8.488 -40.490 1.00 82.81 213 TYR A C 1
ATOM 1654 O O . TYR A 1 213 ? 35.845 8.617 -39.648 1.00 82.81 213 TYR A O 1
ATOM 1662 N N . ILE A 1 214 ? 37.049 7.297 -41.011 1.00 83.88 214 ILE A N 1
ATOM 1663 C CA . ILE A 1 214 ? 36.349 6.065 -40.631 1.00 83.88 214 ILE A CA 1
ATOM 1664 C C . ILE A 1 214 ? 36.560 5.783 -39.141 1.00 83.88 214 ILE A C 1
ATOM 1666 O O . ILE A 1 214 ? 35.595 5.493 -38.443 1.00 83.88 214 ILE A O 1
ATOM 1670 N N . ASN A 1 215 ? 37.781 5.936 -38.624 1.00 83.00 215 ASN A N 1
ATOM 1671 C CA . ASN A 1 215 ? 38.075 5.722 -37.207 1.00 83.00 215 ASN A CA 1
ATOM 1672 C C . ASN A 1 215 ? 37.295 6.677 -36.282 1.00 83.00 215 ASN A C 1
ATOM 1674 O O . ASN A 1 215 ? 36.763 6.256 -35.257 1.00 83.00 215 ASN A O 1
ATOM 1678 N N . GLU A 1 216 ? 37.187 7.959 -36.636 1.00 84.38 216 GLU A N 1
ATOM 1679 C CA . GLU A 1 216 ? 36.387 8.928 -35.873 1.00 84.38 216 GLU A CA 1
ATOM 1680 C C . GLU A 1 216 ? 34.886 8.598 -35.909 1.00 84.38 216 GLU A C 1
ATOM 1682 O O . GLU A 1 216 ? 34.187 8.690 -34.893 1.00 84.38 216 GLU A O 1
ATOM 1687 N N . LEU A 1 217 ? 34.395 8.133 -37.059 1.00 85.06 217 LEU A N 1
ATOM 1688 C CA . LEU A 1 217 ? 33.015 7.688 -37.205 1.00 85.06 217 LEU A CA 1
ATOM 1689 C C . LEU A 1 217 ? 32.729 6.434 -36.366 1.00 85.06 217 LEU A C 1
ATOM 1691 O O . LEU A 1 217 ? 31.692 6.369 -35.708 1.00 85.06 217 LEU A O 1
ATOM 1695 N N . LEU A 1 218 ? 33.655 5.473 -36.328 1.00 84.38 218 LEU A N 1
ATOM 1696 C CA . LEU A 1 218 ? 33.561 4.287 -35.474 1.00 84.38 218 LEU A CA 1
ATOM 1697 C C . LEU A 1 218 ? 33.513 4.657 -33.987 1.00 84.38 218 LEU A C 1
ATOM 1699 O O . LEU A 1 218 ? 32.626 4.192 -33.274 1.00 84.38 218 LEU A O 1
ATOM 1703 N N . LYS A 1 219 ? 34.386 5.566 -33.533 1.00 86.75 219 LYS A N 1
ATOM 1704 C CA . LYS A 1 219 ? 34.357 6.095 -32.156 1.00 86.75 219 LYS A CA 1
ATOM 1705 C C . LYS A 1 219 ? 33.022 6.755 -31.819 1.00 86.75 219 LYS A C 1
ATOM 1707 O O . LYS A 1 219 ? 32.487 6.554 -30.732 1.00 86.75 219 LYS A O 1
ATOM 1712 N N . SER A 1 220 ? 32.463 7.512 -32.760 1.00 84.88 220 SER A N 1
ATOM 1713 C CA . SER A 1 220 ? 31.156 8.154 -32.592 1.00 84.88 220 SER A CA 1
ATOM 1714 C C . SER A 1 220 ? 30.028 7.121 -32.471 1.00 84.88 220 SER A C 1
ATOM 1716 O O . SER A 1 220 ? 29.161 7.245 -31.610 1.00 84.88 220 SER A O 1
ATOM 1718 N N . VAL A 1 221 ? 30.047 6.071 -33.297 1.00 85.88 221 VAL A N 1
ATOM 1719 C CA . VAL A 1 221 ? 29.068 4.972 -33.249 1.00 85.88 221 VAL A CA 1
ATOM 1720 C C . VAL A 1 221 ? 29.174 4.180 -31.946 1.00 85.88 221 VAL A C 1
ATOM 1722 O O . VAL A 1 221 ? 28.142 3.828 -31.368 1.00 85.88 221 VAL A O 1
ATOM 1725 N N . GLN A 1 222 ? 30.393 3.937 -31.466 1.00 85.44 222 GLN A N 1
ATOM 1726 C CA . GLN A 1 222 ? 30.642 3.283 -30.184 1.00 85.44 222 GLN A CA 1
ATOM 1727 C C . GLN A 1 222 ? 30.069 4.115 -29.031 1.00 85.44 222 GLN A C 1
ATOM 1729 O O . GLN A 1 222 ? 29.221 3.622 -28.294 1.00 85.44 222 GLN A O 1
ATOM 1734 N N . MET A 1 223 ? 30.394 5.412 -28.973 1.00 84.19 223 MET A N 1
ATOM 1735 C CA . MET A 1 223 ? 29.852 6.336 -27.969 1.00 84.19 223 MET A CA 1
ATOM 1736 C C . MET A 1 223 ? 28.317 6.347 -27.959 1.00 84.19 223 MET A C 1
ATOM 1738 O O . MET A 1 223 ? 27.698 6.295 -26.899 1.00 84.19 223 MET A O 1
ATOM 1742 N N . VAL A 1 224 ? 27.681 6.387 -29.135 1.00 85.00 224 VAL A N 1
ATOM 1743 C CA . VAL A 1 224 ? 26.215 6.328 -29.243 1.00 85.00 224 VAL A CA 1
ATOM 1744 C C . VAL A 1 224 ? 25.681 4.995 -28.716 1.00 85.00 224 VAL A C 1
ATOM 1746 O O . VAL A 1 224 ? 24.715 4.985 -27.956 1.00 85.00 224 VAL A O 1
ATOM 1749 N N . THR A 1 225 ? 26.311 3.879 -29.083 1.00 85.69 225 THR A N 1
ATOM 1750 C CA . THR A 1 225 ? 25.910 2.534 -28.642 1.00 85.69 225 THR A CA 1
ATOM 1751 C C . THR A 1 225 ? 25.983 2.399 -27.122 1.00 85.69 225 THR A C 1
ATOM 1753 O O . THR A 1 225 ? 25.039 1.916 -26.496 1.00 85.69 225 THR A O 1
ATOM 1756 N N . ASP A 1 226 ? 27.062 2.893 -26.530 1.00 82.75 226 ASP A N 1
ATOM 1757 C CA . ASP A 1 226 ? 27.308 2.863 -25.095 1.00 82.75 226 ASP A CA 1
ATOM 1758 C C . ASP A 1 226 ? 26.323 3.745 -24.304 1.00 82.75 226 ASP A C 1
ATOM 1760 O O . ASP A 1 226 ? 25.783 3.346 -23.263 1.00 82.75 226 ASP A O 1
ATOM 1764 N N . VAL A 1 227 ? 26.016 4.941 -24.824 1.00 82.94 227 VAL A N 1
ATOM 1765 C CA . VAL A 1 227 ? 24.980 5.822 -24.261 1.00 82.94 227 VAL A CA 1
ATOM 1766 C C . VAL A 1 227 ? 23.609 5.150 -24.329 1.00 82.94 227 VAL A C 1
ATOM 1768 O O . VAL A 1 227 ? 22.854 5.193 -23.352 1.00 82.94 227 VAL A O 1
ATOM 1771 N N . MET A 1 228 ? 23.282 4.502 -25.451 1.00 85.62 228 MET A N 1
ATOM 1772 C CA . MET A 1 228 ? 22.027 3.766 -25.601 1.00 85.62 228 MET A CA 1
ATOM 1773 C C . MET A 1 228 ? 21.930 2.610 -24.599 1.00 85.62 228 MET A C 1
ATOM 1775 O O . MET A 1 228 ? 20.893 2.457 -23.956 1.00 85.62 228 MET A O 1
ATOM 1779 N N . GLU A 1 229 ? 23.004 1.844 -24.401 1.00 84.69 229 GLU A N 1
ATOM 1780 C CA . GLU A 1 229 ? 23.057 0.774 -23.401 1.00 84.69 229 GLU A CA 1
ATOM 1781 C C . GLU A 1 229 ? 22.852 1.308 -21.980 1.00 84.69 229 GLU A C 1
ATOM 1783 O O . GLU A 1 229 ? 21.994 0.815 -21.246 1.00 84.69 229 GLU A O 1
ATOM 1788 N N . THR A 1 230 ? 23.558 2.376 -21.614 1.00 82.38 230 THR A N 1
ATOM 1789 C CA . THR A 1 230 ? 23.434 3.003 -20.291 1.00 82.38 230 THR A CA 1
ATOM 1790 C C . THR A 1 230 ? 22.012 3.510 -20.029 1.00 82.38 230 THR A C 1
ATOM 1792 O O . THR A 1 230 ? 21.480 3.379 -18.924 1.00 82.38 230 THR A O 1
ATOM 1795 N N . LEU A 1 231 ? 21.362 4.095 -21.039 1.00 84.25 231 LEU A N 1
ATOM 1796 C CA . LEU A 1 231 ? 19.970 4.538 -20.943 1.00 84.25 231 LEU A CA 1
ATOM 1797 C C . LEU A 1 231 ? 19.009 3.363 -20.752 1.00 84.25 231 LEU A C 1
ATOM 1799 O O . LEU A 1 231 ? 18.161 3.414 -19.865 1.00 84.25 231 LEU A O 1
ATOM 1803 N N . VAL A 1 232 ? 19.159 2.303 -21.545 1.00 84.88 232 VAL A N 1
ATOM 1804 C CA . VAL A 1 232 ? 18.320 1.100 -21.471 1.00 84.88 232 VAL A CA 1
ATOM 1805 C C . VAL A 1 232 ? 18.416 0.448 -20.103 1.00 84.88 232 VAL A C 1
ATOM 1807 O O . VAL A 1 232 ? 17.394 0.201 -19.468 1.00 84.88 232 VAL A O 1
ATOM 1810 N N . LYS A 1 233 ? 19.631 0.211 -19.610 1.00 83.62 233 LYS A N 1
ATOM 1811 C CA . LYS A 1 233 ? 19.817 -0.417 -18.306 1.00 83.62 233 LYS A CA 1
ATOM 1812 C C . LYS A 1 233 ? 19.218 0.453 -17.172 1.00 83.62 233 LYS A C 1
ATOM 1814 O O . LYS A 1 233 ? 18.625 -0.092 -16.246 1.00 83.62 233 LYS A O 1
ATOM 1819 N N . ARG A 1 234 ? 19.268 1.797 -17.257 1.00 82.94 234 ARG A N 1
ATOM 1820 C CA . ARG A 1 234 ? 18.573 2.697 -16.302 1.00 82.94 234 ARG A CA 1
ATOM 1821 C C . ARG A 1 234 ? 17.052 2.604 -16.387 1.00 82.94 234 ARG A C 1
ATOM 1823 O O . ARG A 1 234 ? 16.382 2.660 -15.360 1.00 82.94 234 ARG A O 1
ATOM 1830 N N . VAL A 1 235 ? 16.503 2.475 -17.594 1.00 84.00 235 VAL A N 1
ATOM 1831 C CA . VAL A 1 235 ? 15.065 2.236 -17.779 1.00 84.00 235 VAL A CA 1
ATOM 1832 C C . VAL A 1 235 ? 14.669 0.920 -17.115 1.00 84.00 235 VAL A C 1
ATOM 1834 O O . VAL A 1 235 ? 13.699 0.905 -16.368 1.00 84.00 235 VAL A O 1
ATOM 1837 N N . ILE A 1 236 ? 15.458 -0.141 -17.296 1.00 83.56 236 ILE A N 1
ATOM 1838 C CA . ILE A 1 236 ? 15.219 -1.444 -16.660 1.00 83.56 236 ILE A CA 1
ATOM 1839 C C . ILE A 1 236 ? 15.266 -1.327 -15.129 1.00 83.56 236 ILE A C 1
ATOM 1841 O O . ILE A 1 236 ? 14.372 -1.839 -14.457 1.00 83.56 236 ILE A O 1
ATOM 1845 N N . MET A 1 237 ? 16.245 -0.605 -14.567 1.00 82.81 237 MET A N 1
ATOM 1846 C CA . MET A 1 237 ? 16.279 -0.317 -13.127 1.00 82.81 237 MET A CA 1
ATOM 1847 C C . MET A 1 237 ? 14.996 0.372 -12.662 1.00 82.81 237 MET A C 1
ATOM 1849 O O . MET A 1 237 ? 14.334 -0.125 -11.756 1.00 82.81 237 MET A O 1
ATOM 1853 N N . ALA A 1 238 ? 14.622 1.480 -13.304 1.00 83.44 238 ALA A N 1
ATOM 1854 C CA . ALA A 1 238 ? 13.446 2.255 -12.929 1.00 83.44 238 ALA A CA 1
ATOM 1855 C C . ALA A 1 238 ? 12.149 1.437 -13.057 1.00 83.44 238 ALA A C 1
ATOM 1857 O O . ALA A 1 238 ? 11.271 1.541 -12.204 1.00 83.44 238 ALA A O 1
ATOM 1858 N N . GLU A 1 239 ? 12.029 0.601 -14.092 1.00 84.75 239 GLU A N 1
ATOM 1859 C CA . GLU A 1 239 ? 10.907 -0.326 -14.267 1.00 84.75 239 GLU A CA 1
ATOM 1860 C C . GLU A 1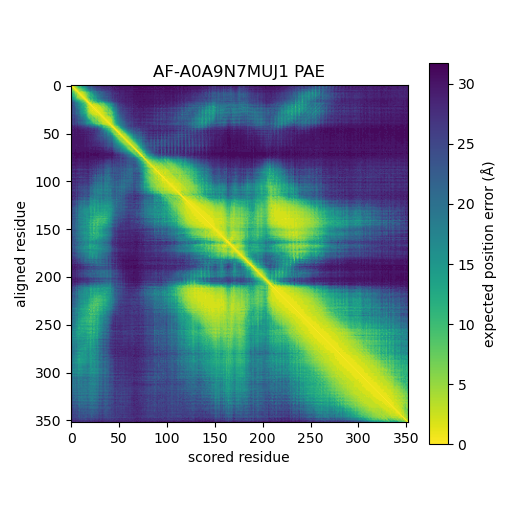 239 ? 10.865 -1.380 -13.148 1.00 84.75 239 GLU A C 1
ATOM 1862 O O . GLU A 1 239 ? 9.795 -1.635 -12.594 1.00 84.75 239 GLU A O 1
ATOM 1867 N N . SER A 1 240 ? 12.014 -1.951 -12.769 1.00 83.38 240 SER A N 1
ATOM 1868 C CA . SER A 1 240 ? 12.098 -2.929 -11.677 1.00 83.38 240 SER A CA 1
ATOM 1869 C C . SER A 1 240 ? 11.773 -2.313 -10.310 1.00 83.38 240 SER A C 1
ATOM 1871 O O . SER A 1 240 ? 10.941 -2.853 -9.585 1.00 83.38 240 SER A O 1
ATOM 1873 N N . GLU A 1 241 ? 12.331 -1.141 -9.988 1.00 84.50 241 GLU A N 1
ATOM 1874 C CA . GLU A 1 241 ? 12.033 -0.403 -8.755 1.00 84.50 241 GLU A CA 1
ATOM 1875 C C . GLU A 1 241 ? 10.542 -0.051 -8.687 1.00 84.50 241 GLU A C 1
ATOM 1877 O O . GLU A 1 241 ? 9.886 -0.310 -7.678 1.00 84.50 241 GLU A O 1
ATOM 1882 N N . MET A 1 242 ? 9.968 0.446 -9.786 1.00 88.12 242 MET A N 1
ATOM 1883 C CA . MET A 1 242 ? 8.540 0.746 -9.873 1.00 88.12 242 MET A CA 1
ATOM 1884 C C . MET A 1 242 ? 7.670 -0.495 -9.656 1.00 88.12 242 MET A C 1
ATOM 1886 O O . MET A 1 242 ? 6.655 -0.409 -8.964 1.00 88.12 242 MET A O 1
ATOM 1890 N N . ALA A 1 243 ? 8.044 -1.644 -10.224 1.00 86.38 243 ALA A N 1
ATOM 1891 C CA . ALA A 1 243 ? 7.321 -2.894 -10.013 1.00 86.38 243 ALA A CA 1
ATOM 1892 C C . ALA A 1 243 ? 7.340 -3.309 -8.532 1.00 86.38 243 ALA A C 1
ATOM 1894 O O . ALA A 1 243 ? 6.282 -3.615 -7.981 1.00 86.38 243 ALA A O 1
ATOM 1895 N N . THR A 1 244 ? 8.504 -3.233 -7.874 1.00 86.38 244 THR A N 1
ATOM 1896 C CA . THR A 1 244 ? 8.621 -3.545 -6.437 1.00 86.38 244 THR A CA 1
ATOM 1897 C C . THR A 1 244 ? 7.823 -2.580 -5.565 1.00 86.38 244 THR A C 1
ATOM 1899 O O . THR A 1 244 ? 7.171 -2.995 -4.611 1.00 86.38 244 THR A O 1
ATOM 1902 N N . GLU A 1 245 ? 7.820 -1.286 -5.890 1.00 88.19 245 GLU A N 1
ATOM 1903 C CA . GLU A 1 245 ? 7.084 -0.294 -5.110 1.00 88.19 245 GLU A CA 1
ATOM 1904 C C . GLU A 1 245 ? 5.572 -0.461 -5.287 1.00 88.19 245 GLU A C 1
ATOM 1906 O O . GLU A 1 245 ? 4.813 -0.398 -4.319 1.00 88.19 245 GLU A O 1
ATOM 1911 N N . LYS A 1 246 ? 5.125 -0.786 -6.506 1.00 91.75 246 LYS A N 1
ATOM 1912 C CA . LYS A 1 246 ? 3.732 -1.150 -6.776 1.00 91.75 246 LYS A CA 1
ATOM 1913 C C . LYS A 1 246 ? 3.298 -2.365 -5.953 1.00 91.75 246 LYS A C 1
ATOM 1915 O O . LYS A 1 246 ? 2.200 -2.348 -5.402 1.00 91.75 246 LYS A O 1
ATOM 1920 N N . GLU A 1 247 ? 4.144 -3.388 -5.839 1.00 92.06 247 GLU A N 1
ATOM 1921 C CA . GLU A 1 247 ? 3.873 -4.566 -5.008 1.00 92.06 247 GLU A CA 1
ATOM 1922 C C . GLU A 1 247 ? 3.718 -4.193 -3.524 1.00 92.06 247 GLU A C 1
ATOM 1924 O O . GLU A 1 247 ? 2.709 -4.542 -2.906 1.00 92.06 247 GLU A O 1
ATOM 1929 N N . LYS A 1 248 ? 4.637 -3.394 -2.963 1.00 93.69 248 LYS A N 1
ATOM 1930 C CA . LYS A 1 248 ? 4.523 -2.908 -1.574 1.00 93.69 248 LYS A CA 1
ATOM 1931 C C . LYS A 1 248 ? 3.220 -2.151 -1.329 1.00 93.69 248 LYS A C 1
ATOM 1933 O O . LYS A 1 248 ? 2.572 -2.370 -0.307 1.00 93.69 248 LYS A O 1
ATOM 1938 N N . VAL A 1 249 ? 2.812 -1.292 -2.267 1.00 94.81 249 VAL A N 1
ATOM 1939 C CA . VAL A 1 249 ? 1.535 -0.565 -2.183 1.00 94.81 249 VAL A CA 1
ATOM 1940 C C . VAL A 1 249 ? 0.353 -1.535 -2.179 1.00 94.81 249 VAL A C 1
ATOM 1942 O O . VAL A 1 249 ? -0.573 -1.360 -1.387 1.00 94.81 249 VAL A O 1
ATOM 1945 N N . THR A 1 250 ? 0.373 -2.574 -3.021 1.00 95.00 250 THR A N 1
ATOM 1946 C CA . THR A 1 250 ? -0.705 -3.576 -3.034 1.00 95.00 250 THR A CA 1
ATOM 1947 C C . THR A 1 250 ? -0.799 -4.350 -1.721 1.00 95.00 250 THR A C 1
ATOM 1949 O O . THR A 1 250 ? -1.890 -4.436 -1.159 1.00 95.00 250 THR A O 1
ATOM 1952 N N . VAL A 1 251 ? 0.332 -4.810 -1.176 1.00 95.50 251 VAL A N 1
ATOM 1953 C CA . VAL A 1 251 ? 0.388 -5.503 0.122 1.00 95.50 251 VAL A CA 1
ATOM 1954 C C . VAL A 1 251 ? -0.095 -4.585 1.249 1.00 95.50 251 VAL A C 1
ATOM 1956 O O . VAL A 1 251 ? -0.947 -4.972 2.049 1.00 95.50 251 VAL A O 1
ATOM 1959 N N . GLY A 1 252 ? 0.367 -3.330 1.281 1.00 96.06 252 GLY A N 1
ATOM 1960 C CA . GLY A 1 252 ? -0.081 -2.345 2.268 1.00 96.06 252 GLY A CA 1
ATOM 1961 C C . GLY A 1 252 ? -1.592 -2.095 2.214 1.00 96.06 252 GLY A C 1
ATOM 1962 O O . GLY A 1 252 ? -2.248 -2.008 3.252 1.00 96.06 252 GLY A O 1
ATOM 1963 N N . GLN A 1 253 ? -2.176 -2.053 1.014 1.00 95.94 253 GLN A N 1
ATOM 1964 C CA . GLN A 1 253 ? -3.619 -1.882 0.841 1.00 95.94 253 GLN A CA 1
ATOM 1965 C C . GLN A 1 253 ? -4.423 -3.075 1.379 1.00 95.94 253 GLN A C 1
ATOM 1967 O O . GLN A 1 253 ? -5.511 -2.891 1.934 1.00 95.94 253 GLN A O 1
ATOM 1972 N N . GLU A 1 254 ? -3.917 -4.297 1.228 1.00 95.75 254 GLU A N 1
ATOM 1973 C CA . GLU A 1 254 ? -4.540 -5.497 1.792 1.00 95.75 254 GLU A CA 1
ATOM 1974 C C . GLU A 1 254 ? -4.493 -5.493 3.325 1.00 95.75 254 GLU A C 1
ATOM 1976 O O . GLU A 1 254 ? -5.504 -5.772 3.979 1.00 95.75 254 GLU A O 1
ATOM 1981 N N . GLU A 1 255 ? -3.363 -5.097 3.914 1.00 97.75 255 GLU A N 1
ATOM 1982 C CA . GLU A 1 255 ? -3.240 -4.947 5.365 1.00 97.75 255 GLU A CA 1
ATOM 1983 C C . GLU A 1 255 ? -4.174 -3.876 5.929 1.00 97.75 255 GLU A C 1
ATOM 1985 O O . GLU A 1 255 ? -4.795 -4.092 6.974 1.00 97.75 255 GLU A O 1
ATOM 1990 N N . ILE A 1 256 ? -4.303 -2.737 5.239 1.00 97.06 256 ILE A N 1
ATOM 1991 C CA . ILE A 1 256 ? -5.231 -1.669 5.626 1.00 97.06 256 ILE A CA 1
ATOM 1992 C C . ILE A 1 256 ? -6.659 -2.211 5.639 1.00 97.06 256 ILE A C 1
ATOM 1994 O O . ILE A 1 256 ? -7.328 -2.094 6.662 1.00 97.06 256 ILE A O 1
ATOM 1998 N N . LYS A 1 257 ? -7.105 -2.887 4.570 1.00 97.88 257 LYS A N 1
ATOM 1999 C CA . LYS A 1 257 ? -8.445 -3.501 4.517 1.00 97.88 257 LYS A CA 1
ATOM 2000 C C . LYS A 1 257 ? -8.676 -4.472 5.675 1.00 97.88 257 LYS A C 1
ATOM 2002 O O . LYS A 1 257 ? -9.726 -4.433 6.312 1.00 97.88 257 LYS A O 1
ATOM 2007 N N . LYS A 1 258 ? -7.687 -5.316 5.988 1.00 98.25 258 LYS A N 1
ATOM 2008 C CA . LYS A 1 258 ? -7.764 -6.256 7.116 1.00 98.25 258 LYS A CA 1
ATOM 2009 C C . LYS A 1 258 ? -7.911 -5.527 8.454 1.00 98.25 258 LYS A C 1
ATOM 2011 O O . LYS A 1 258 ? -8.744 -5.919 9.268 1.00 98.25 258 LYS A O 1
ATOM 2016 N N . LYS A 1 259 ? -7.122 -4.474 8.687 1.00 98.38 259 LYS A N 1
ATOM 2017 C CA . LYS A 1 259 ? -7.203 -3.658 9.909 1.00 98.38 259 LYS A CA 1
ATOM 2018 C C . LYS A 1 259 ? -8.526 -2.898 10.000 1.00 98.38 259 LYS A C 1
ATOM 2020 O O . LYS A 1 259 ? -9.093 -2.844 11.084 1.00 98.38 259 LYS A O 1
ATOM 2025 N N . THR A 1 260 ? -9.056 -2.390 8.888 1.00 98.44 260 THR A N 1
ATOM 2026 C CA . THR A 1 260 ? -10.380 -1.752 8.838 1.00 98.44 260 THR A CA 1
ATOM 2027 C C . THR A 1 260 ? -11.472 -2.703 9.324 1.00 98.44 260 THR A C 1
ATOM 2029 O O . THR A 1 260 ? -12.213 -2.341 10.231 1.00 98.44 260 THR A O 1
ATOM 2032 N N . VAL A 1 261 ? -11.511 -3.941 8.818 1.00 98.12 261 VAL A N 1
ATOM 2033 C CA . VAL A 1 261 ? -12.486 -4.955 9.270 1.00 98.12 261 VAL A CA 1
ATOM 2034 C C . VAL A 1 261 ? -12.310 -5.290 10.756 1.00 98.12 261 VAL A C 1
ATOM 2036 O O . VAL A 1 261 ? -13.287 -5.469 11.478 1.00 98.12 261 VAL A O 1
ATOM 2039 N N . GLN A 1 262 ? -11.070 -5.360 11.253 1.00 98.44 262 GLN A N 1
ATOM 2040 C CA . GLN A 1 262 ? -10.825 -5.586 12.683 1.00 98.44 262 GLN A CA 1
ATOM 2041 C C . GLN A 1 262 ? -11.351 -4.439 13.552 1.00 98.44 262 GLN A C 1
ATOM 2043 O O . GLN A 1 262 ? -11.970 -4.702 14.581 1.00 98.44 262 GLN A O 1
ATOM 2048 N N . ILE A 1 263 ? -11.128 -3.190 13.139 1.00 98.50 263 ILE A N 1
ATOM 2049 C CA . ILE A 1 263 ? -11.623 -2.004 13.846 1.00 98.50 263 ILE A CA 1
ATOM 2050 C C . ILE A 1 263 ? -13.152 -1.985 13.847 1.00 98.50 263 ILE A C 1
ATOM 2052 O O . ILE A 1 263 ? -13.745 -1.746 14.893 1.00 98.50 263 ILE A O 1
ATOM 2056 N N . GLU A 1 264 ? -13.789 -2.291 12.718 1.00 98.25 264 GLU A N 1
ATOM 2057 C CA . GLU A 1 264 ? -15.249 -2.361 12.612 1.00 98.25 264 GLU A CA 1
ATOM 2058 C C . GLU A 1 264 ? -15.833 -3.423 13.557 1.00 98.25 264 GLU A C 1
ATOM 2060 O O . GLU A 1 264 ? -16.724 -3.123 14.349 1.00 98.25 264 GLU A O 1
ATOM 2065 N N . ASN A 1 265 ? -15.246 -4.624 13.593 1.00 98.38 265 ASN A N 1
ATOM 2066 C CA . ASN A 1 265 ? -15.647 -5.674 14.536 1.00 98.38 265 ASN A CA 1
ATOM 2067 C C . ASN A 1 265 ? -15.467 -5.255 16.004 1.00 98.38 265 ASN A C 1
ATOM 2069 O O . ASN A 1 265 ? -16.320 -5.535 16.847 1.00 98.38 265 ASN A O 1
ATOM 2073 N N . MET A 1 266 ? -14.351 -4.596 16.331 1.00 98.50 266 MET A N 1
ATOM 2074 C CA . MET A 1 266 ? -14.122 -4.071 17.680 1.00 98.50 266 MET A CA 1
ATOM 2075 C C . MET A 1 266 ? -15.119 -2.965 18.034 1.00 98.50 266 MET A C 1
ATOM 2077 O O . MET A 1 266 ? -15.552 -2.902 19.181 1.00 98.50 266 MET A O 1
ATOM 2081 N N . SER A 1 267 ? -15.500 -2.134 17.063 1.00 98.31 267 SER A N 1
ATOM 2082 C CA . SER A 1 267 ? -16.497 -1.078 17.235 1.00 98.31 267 SER A CA 1
ATOM 2083 C C . SER A 1 267 ? -17.862 -1.662 17.585 1.00 98.31 267 SER A C 1
ATOM 2085 O O . SER A 1 267 ? -18.461 -1.234 18.566 1.00 98.31 267 SER A O 1
ATOM 2087 N N . VAL A 1 268 ? -18.314 -2.686 16.851 1.00 98.31 268 VAL A N 1
ATOM 2088 C CA . VAL A 1 268 ? -19.584 -3.376 17.141 1.00 98.31 268 VAL A CA 1
ATOM 2089 C C . VAL A 1 268 ? -19.560 -3.988 18.542 1.00 98.31 268 VAL A C 1
ATOM 2091 O O . VAL A 1 268 ? -20.475 -3.778 19.331 1.00 98.31 268 VAL A O 1
ATOM 2094 N N . LYS A 1 269 ? -18.477 -4.684 18.906 1.00 98.38 269 LYS A N 1
ATOM 2095 C CA . LYS A 1 269 ? -18.350 -5.276 20.246 1.00 98.38 269 LYS A CA 1
ATOM 2096 C C . LYS A 1 269 ? -18.370 -4.222 21.360 1.00 98.38 269 LYS A C 1
ATOM 2098 O O . LYS A 1 269 ? -18.877 -4.483 22.448 1.00 98.38 269 LYS A O 1
ATOM 2103 N N . LEU A 1 270 ? -17.792 -3.047 21.115 1.00 98.44 270 LEU A N 1
ATOM 2104 C CA . LEU A 1 270 ? -17.803 -1.946 22.073 1.00 98.44 270 LEU A CA 1
ATOM 2105 C C . LEU A 1 270 ? -19.211 -1.358 22.237 1.00 98.44 270 LEU A C 1
ATOM 2107 O O . LEU A 1 270 ? -19.619 -1.099 23.366 1.00 98.44 270 LEU A O 1
ATOM 2111 N N . GLU A 1 271 ? -19.967 -1.232 21.147 1.00 98.25 271 GLU A N 1
ATOM 2112 C CA . GLU A 1 271 ? -21.372 -0.813 21.178 1.00 98.25 271 GLU A CA 1
ATOM 2113 C C . GLU A 1 271 ? -22.247 -1.813 21.958 1.00 98.25 271 GLU A C 1
ATOM 2115 O O . GLU A 1 271 ? -23.043 -1.418 22.811 1.00 98.25 271 GLU A O 1
ATOM 2120 N N . GLU A 1 272 ? -22.045 -3.121 21.768 1.00 98.12 272 GLU A N 1
ATOM 2121 C CA . GLU A 1 272 ? -22.724 -4.161 22.558 1.00 98.12 272 GLU A CA 1
ATOM 2122 C C . GLU A 1 272 ? -22.397 -4.058 24.058 1.00 98.12 272 GLU A C 1
ATOM 2124 O O . GLU A 1 272 ? -23.280 -4.189 24.913 1.00 98.12 272 GLU A O 1
ATOM 2129 N N . MET A 1 273 ? -21.130 -3.799 24.401 1.00 98.44 273 MET A N 1
ATOM 2130 C CA . MET A 1 273 ? -20.708 -3.599 25.791 1.00 98.44 273 MET A CA 1
ATOM 2131 C C . MET A 1 273 ? -21.337 -2.346 26.410 1.00 98.44 273 MET A C 1
ATOM 2133 O O . MET A 1 273 ? -21.728 -2.377 27.579 1.00 98.44 273 MET A O 1
ATOM 2137 N N . GLU A 1 274 ? -21.456 -1.261 25.646 1.00 98.06 274 GLU A N 1
ATOM 2138 C CA . GLU A 1 274 ? -22.126 -0.037 26.081 1.00 98.06 274 GLU A CA 1
ATOM 2139 C C . GLU A 1 274 ? -23.607 -0.300 26.377 1.00 98.06 274 GLU A C 1
ATOM 2141 O O . GLU A 1 274 ? -24.093 0.038 27.460 1.00 98.06 274 GLU A O 1
ATOM 2146 N N . GLN A 1 275 ? -24.310 -0.988 25.473 1.00 98.19 275 GLN A N 1
ATOM 2147 C CA . GLN A 1 275 ? -25.710 -1.369 25.673 1.00 98.19 275 GLN A CA 1
ATOM 2148 C C . GLN A 1 275 ? -25.896 -2.249 26.914 1.00 98.19 275 GLN A C 1
ATOM 2150 O O . GLN A 1 275 ? -26.800 -2.011 27.720 1.00 98.19 275 GLN A O 1
ATOM 2155 N N . PHE A 1 276 ? -25.013 -3.230 27.118 1.00 98.31 276 PHE A N 1
ATOM 2156 C CA . PHE A 1 276 ? -25.044 -4.087 28.302 1.00 98.31 276 PHE A CA 1
ATOM 2157 C C . PHE A 1 276 ? -24.829 -3.295 29.604 1.00 98.31 276 PHE A C 1
ATOM 2159 O O . PHE A 1 276 ? -25.546 -3.494 30.593 1.00 98.31 276 PHE A O 1
ATOM 2166 N N . ALA A 1 277 ? -23.862 -2.373 29.610 1.00 98.38 277 ALA A N 1
ATOM 2167 C CA . ALA A 1 277 ? -23.580 -1.521 30.760 1.00 98.38 277 ALA A CA 1
ATOM 2168 C C . ALA A 1 277 ? -24.756 -0.583 31.070 1.00 98.38 277 ALA A C 1
ATOM 2170 O O . ALA A 1 277 ? -25.146 -0.459 32.234 1.00 98.38 277 ALA A O 1
ATOM 2171 N N . MET A 1 278 ? -25.366 0.022 30.045 1.00 97.88 278 MET A N 1
ATOM 2172 C CA . MET A 1 278 ? -26.568 0.847 30.196 1.00 97.88 278 MET A CA 1
ATOM 2173 C C . MET A 1 278 ? -27.731 0.051 30.796 1.00 97.88 278 MET A C 1
ATOM 2175 O O . MET A 1 278 ? -28.343 0.506 31.764 1.00 97.88 278 MET A O 1
ATOM 2179 N N . GLY A 1 279 ? -27.997 -1.157 30.286 1.00 97.88 279 GLY A N 1
ATOM 2180 C CA . GLY A 1 279 ? -29.046 -2.031 30.817 1.00 97.88 279 GLY A CA 1
ATOM 2181 C C . GLY A 1 279 ? -28.820 -2.392 32.288 1.00 97.88 279 GLY A C 1
ATOM 2182 O O . GLY A 1 279 ? -29.722 -2.255 33.114 1.00 97.88 279 GLY A O 1
ATOM 2183 N N . THR A 1 280 ? -27.589 -2.768 32.644 1.00 98.12 280 THR A N 1
ATOM 2184 C CA . THR A 1 280 ? -27.224 -3.101 34.031 1.00 98.12 280 THR A CA 1
ATOM 2185 C C . THR A 1 280 ? -27.370 -1.894 34.963 1.00 98.12 280 THR A C 1
ATOM 2187 O O . THR A 1 280 ? -27.911 -2.017 36.061 1.00 98.12 280 THR A O 1
ATOM 2190 N N . ASN A 1 281 ? -26.931 -0.711 34.527 1.00 98.00 281 ASN A N 1
ATOM 2191 C CA . ASN A 1 281 ? -27.029 0.517 35.316 1.00 98.00 281 ASN A CA 1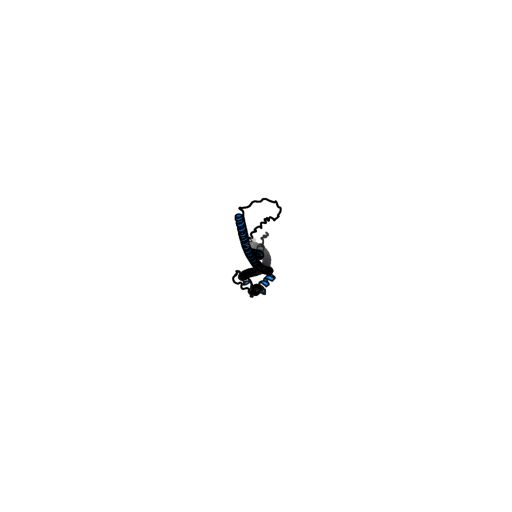
ATOM 2192 C C . ASN A 1 281 ? -28.493 0.939 35.535 1.00 98.00 281 ASN A C 1
ATOM 2194 O O . ASN A 1 281 ? -28.858 1.340 36.638 1.00 98.00 281 ASN A O 1
ATOM 2198 N N . SER A 1 282 ? -29.359 0.772 34.528 1.00 98.19 282 SER A N 1
ATOM 2199 C CA . SER A 1 282 ? -30.805 0.995 34.679 1.00 98.19 282 SER A CA 1
ATOM 2200 C C . SER A 1 282 ? -31.387 0.148 35.814 1.00 98.19 282 SER A C 1
ATOM 2202 O O . SER A 1 282 ? -32.009 0.686 36.730 1.00 98.19 282 SER A O 1
ATOM 2204 N N . VAL A 1 283 ? -31.115 -1.162 35.815 1.00 98.06 283 VAL A N 1
ATOM 2205 C CA . VAL A 1 283 ? -31.604 -2.082 36.857 1.00 98.06 283 VAL A CA 1
ATOM 2206 C C . VAL A 1 283 ? -31.036 -1.729 38.234 1.00 98.06 283 VAL A C 1
ATOM 2208 O O . VAL A 1 283 ? -31.772 -1.724 39.221 1.00 98.06 283 VAL A O 1
ATOM 2211 N N . LEU A 1 284 ? -29.745 -1.395 38.322 1.00 98.38 284 LEU A N 1
ATOM 2212 C CA . LEU A 1 284 ? -29.123 -0.984 39.584 1.00 98.38 284 LEU A CA 1
ATOM 2213 C C . LEU A 1 284 ? -29.739 0.303 40.144 1.00 98.38 284 LEU A C 1
ATOM 2215 O O . LEU A 1 284 ? -29.952 0.391 41.353 1.00 98.38 284 LEU A O 1
ATOM 2219 N N . ASN A 1 285 ? -30.070 1.277 39.293 1.00 98.19 285 ASN A N 1
ATOM 2220 C CA . ASN A 1 285 ? -30.752 2.496 39.726 1.00 98.19 285 ASN A CA 1
ATOM 2221 C C . ASN A 1 285 ? -32.170 2.209 40.232 1.00 98.19 285 ASN A C 1
ATOM 2223 O O . ASN A 1 285 ? -32.553 2.741 41.271 1.00 98.19 285 ASN A O 1
ATOM 2227 N N . GLU A 1 286 ? -32.924 1.328 39.568 1.00 98.38 286 GLU A N 1
ATOM 2228 C CA . GLU A 1 286 ? -34.231 0.893 40.077 1.00 98.38 286 GLU A CA 1
ATOM 2229 C C . GLU A 1 286 ? -34.115 0.187 41.432 1.00 98.38 286 GLU A C 1
ATOM 2231 O O . GLU A 1 286 ? -34.910 0.433 42.337 1.00 98.38 286 GLU A O 1
ATOM 2236 N N . MET A 1 287 ? -33.129 -0.702 41.591 1.00 98.50 287 MET A N 1
ATOM 2237 C CA . MET A 1 287 ? -32.880 -1.378 42.865 1.00 98.50 287 MET A CA 1
ATOM 2238 C C . MET A 1 287 ? -32.513 -0.380 43.961 1.00 98.50 287 MET A C 1
ATOM 2240 O O . MET A 1 287 ? -33.037 -0.493 45.067 1.00 98.50 287 MET A O 1
ATOM 2244 N N . ARG A 1 288 ? -31.663 0.607 43.653 1.00 98.44 288 ARG A N 1
ATOM 2245 C CA . ARG A 1 288 ? -31.314 1.683 44.585 1.00 98.44 288 ARG A CA 1
ATOM 2246 C C . ARG A 1 288 ? -32.564 2.433 45.042 1.00 98.44 288 ARG A C 1
ATOM 2248 O O . ARG A 1 288 ? -32.763 2.555 46.245 1.00 98.44 288 ARG A O 1
ATOM 2255 N N . GLN A 1 289 ? -33.431 2.833 44.110 1.00 98.56 289 GLN A N 1
ATOM 2256 C CA . GLN A 1 289 ? -34.669 3.541 44.444 1.00 98.56 289 GLN A CA 1
ATOM 2257 C C . GLN A 1 289 ? -35.584 2.703 45.345 1.00 98.56 289 GLN A C 1
ATOM 2259 O O . GLN A 1 289 ? -36.035 3.182 46.376 1.00 98.56 289 GLN A O 1
ATOM 2264 N N . ARG A 1 290 ? -35.798 1.418 45.026 1.00 98.50 290 ARG A N 1
ATOM 2265 C CA . ARG A 1 290 ? -36.616 0.533 45.880 1.00 98.50 290 ARG A CA 1
ATOM 2266 C C . ARG A 1 290 ? -36.049 0.398 47.295 1.00 98.50 290 ARG A C 1
ATOM 2268 O O . ARG A 1 290 ? -36.811 0.255 48.247 1.00 98.50 290 ARG A O 1
ATOM 2275 N N . VAL A 1 291 ? -34.722 0.393 47.439 1.00 98.69 291 VAL A N 1
ATOM 2276 C CA . VAL A 1 291 ? -34.064 0.358 48.753 1.00 98.69 291 VAL A CA 1
ATOM 2277 C C . VAL A 1 291 ? -34.276 1.672 49.502 1.00 98.69 291 VAL A C 1
ATOM 2279 O O . VAL A 1 291 ? -34.595 1.625 50.688 1.00 98.69 291 VAL A O 1
ATOM 2282 N N . GLU A 1 292 ? -34.143 2.818 48.832 1.00 98.56 292 GLU A N 1
ATOM 2283 C CA . GLU A 1 292 ? -34.445 4.136 49.410 1.00 98.56 292 GLU A CA 1
ATOM 2284 C C . GLU A 1 292 ? -35.898 4.186 49.919 1.00 98.56 292 GLU A C 1
ATOM 2286 O O . GLU A 1 292 ? -36.119 4.455 51.102 1.00 98.56 292 GLU A O 1
ATOM 2291 N N . ASP A 1 293 ? -36.867 3.780 49.093 1.00 98.50 293 ASP A N 1
ATOM 2292 C CA . ASP A 1 293 ? -38.291 3.746 49.456 1.00 98.50 293 ASP A CA 1
ATOM 2293 C C . ASP A 1 293 ? -38.565 2.827 50.669 1.00 98.50 293 ASP A C 1
ATOM 2295 O O . ASP A 1 293 ? -39.337 3.160 51.573 1.00 98.50 293 ASP A O 1
ATOM 2299 N N . LEU A 1 294 ? -37.915 1.655 50.728 1.00 98.69 294 LEU A N 1
ATOM 2300 C CA . LEU A 1 294 ? -38.035 0.720 51.854 1.00 98.69 294 LEU A CA 1
ATOM 2301 C C . LEU A 1 294 ? -37.455 1.291 53.152 1.00 98.69 294 LEU A C 1
ATOM 2303 O O . LEU A 1 294 ? -38.016 1.056 54.228 1.00 98.69 294 LEU A O 1
ATOM 2307 N N . VAL A 1 295 ? -36.339 2.017 53.075 1.00 98.62 295 VAL A N 1
ATOM 2308 C CA . VAL A 1 295 ? -35.729 2.682 54.234 1.00 98.62 295 VAL A CA 1
ATOM 2309 C C . VAL A 1 295 ? -36.656 3.771 54.769 1.00 98.62 295 VAL A C 1
ATOM 2311 O O . VAL A 1 295 ? -36.881 3.833 55.982 1.00 98.62 295 VAL A O 1
ATOM 2314 N N . GLU A 1 296 ? -37.249 4.580 53.889 1.00 98.44 296 GLU A N 1
ATOM 2315 C CA . GLU A 1 296 ? -38.230 5.597 54.274 1.00 98.44 296 GLU A CA 1
ATOM 2316 C C . GLU A 1 296 ? -39.475 4.979 54.928 1.00 98.44 296 GLU A C 1
ATOM 2318 O O . GLU A 1 296 ? -39.875 5.393 56.022 1.00 98.44 296 GLU A O 1
ATOM 2323 N N . GLU A 1 297 ? -40.053 3.931 54.331 1.00 98.50 297 GLU A N 1
ATOM 2324 C CA . GLU A 1 297 ? -41.219 3.246 54.902 1.00 98.50 297 GLU A CA 1
ATOM 2325 C C . GLU A 1 297 ? -40.890 2.585 56.247 1.00 98.50 297 GLU A C 1
ATOM 2327 O O . GLU A 1 297 ? -41.685 2.662 57.187 1.00 98.50 297 GLU A O 1
ATOM 2332 N N . THR A 1 298 ? -39.701 1.994 56.384 1.00 98.50 298 THR A N 1
ATOM 2333 C CA . THR A 1 298 ? -39.238 1.418 57.656 1.00 98.50 298 THR A CA 1
ATOM 2334 C C . THR A 1 298 ? -39.094 2.500 58.728 1.00 98.50 298 THR A C 1
ATOM 2336 O O . THR A 1 298 ? -39.510 2.296 59.872 1.00 98.50 298 THR A O 1
ATOM 2339 N N . SER A 1 299 ? -38.567 3.676 58.374 1.00 98.38 299 SER A N 1
ATOM 2340 C CA . SER A 1 299 ? -38.488 4.828 59.281 1.00 98.38 299 SER A CA 1
ATOM 2341 C C . SER A 1 299 ? -39.882 5.263 59.752 1.00 98.38 299 SER A C 1
ATOM 2343 O O . SER A 1 299 ? -40.131 5.403 60.954 1.00 98.38 299 SER A O 1
ATOM 2345 N N . ARG A 1 300 ? -40.844 5.361 58.824 1.00 98.50 300 ARG A N 1
ATOM 2346 C CA . ARG A 1 300 ? -42.243 5.693 59.133 1.00 98.50 300 ARG A CA 1
ATOM 2347 C C . ARG A 1 300 ? -42.918 4.638 60.012 1.00 98.50 300 ARG A C 1
ATOM 2349 O O . ARG A 1 300 ? -43.704 4.977 60.897 1.00 98.50 300 ARG A O 1
ATOM 2356 N N . GLN A 1 301 ? -42.651 3.353 59.779 1.00 98.50 301 GLN A N 1
ATOM 2357 C CA . GLN A 1 301 ? -43.150 2.266 60.628 1.00 98.50 301 GLN A CA 1
ATOM 2358 C C . GLN A 1 301 ? -42.579 2.349 62.041 1.00 98.50 301 GLN A C 1
ATOM 2360 O O . GLN A 1 301 ? -43.337 2.228 63.002 1.00 98.50 301 GLN A O 1
ATOM 2365 N N . LYS A 1 302 ? -41.278 2.622 62.176 1.00 98.44 302 LYS A N 1
ATOM 2366 C CA . LYS A 1 302 ? -40.624 2.797 63.475 1.00 98.44 302 LYS A CA 1
ATOM 2367 C C . LYS A 1 302 ? -41.215 3.972 64.260 1.00 98.44 302 LYS A C 1
ATOM 2369 O O . LYS A 1 302 ? -41.478 3.820 65.449 1.00 98.44 302 LYS A O 1
ATOM 2374 N N . GLN A 1 303 ? -41.477 5.101 63.599 1.00 98.25 303 GLN A N 1
ATOM 2375 C CA . GLN A 1 303 ? -42.120 6.261 64.223 1.00 98.25 303 GLN A CA 1
ATOM 2376 C C . GLN A 1 303 ? -43.526 5.922 64.741 1.00 98.25 303 GLN A C 1
ATOM 2378 O O . GLN A 1 303 ? -43.824 6.153 65.910 1.00 98.25 303 GLN A O 1
ATOM 2383 N N . ARG A 1 304 ? -44.362 5.285 63.910 1.00 98.38 304 ARG A N 1
ATOM 2384 C CA . ARG A 1 304 ? -45.704 4.835 64.324 1.00 98.38 304 ARG A CA 1
ATOM 2385 C C . ARG A 1 304 ? -45.659 3.824 65.471 1.00 98.38 304 ARG A C 1
ATOM 2387 O O . ARG A 1 304 ? -46.507 3.860 66.355 1.00 98.38 304 ARG A O 1
ATOM 2394 N N . ALA A 1 305 ? -44.682 2.917 65.470 1.00 98.31 305 ALA A N 1
ATOM 2395 C CA . ALA A 1 305 ? -44.502 1.962 66.559 1.00 98.31 305 ALA A CA 1
ATOM 2396 C C . ALA A 1 305 ? -44.162 2.668 67.884 1.00 98.31 305 ALA A C 1
ATOM 2398 O O . ALA A 1 305 ? -44.738 2.316 68.910 1.00 98.31 305 ALA A O 1
ATOM 2399 N N . ALA A 1 306 ? -43.301 3.691 67.852 1.00 98.31 306 ALA A N 1
ATOM 2400 C CA . ALA A 1 306 ? -42.971 4.499 69.027 1.00 98.31 306 ALA A CA 1
ATOM 2401 C C . ALA A 1 306 ? -44.182 5.298 69.551 1.00 98.31 306 ALA A C 1
ATOM 2403 O O . ALA A 1 306 ? -44.412 5.352 70.758 1.00 98.31 306 ALA A O 1
ATOM 2404 N N . GLU A 1 307 ? -44.994 5.873 68.658 1.00 98.06 307 GLU A N 1
ATOM 2405 C CA . GLU A 1 307 ? -46.246 6.557 69.022 1.00 98.06 307 GLU A CA 1
ATOM 2406 C C . GLU A 1 307 ? -47.244 5.597 69.688 1.00 98.06 307 GLU A C 1
ATOM 2408 O O . GLU A 1 307 ? -47.795 5.902 70.748 1.00 98.06 307 GLU A O 1
ATOM 2413 N N . ASN A 1 308 ? -47.424 4.401 69.120 1.00 98.19 308 ASN A N 1
ATOM 2414 C CA . ASN A 1 308 ? -48.283 3.368 69.699 1.00 98.19 308 ASN A CA 1
ATOM 2415 C C . ASN A 1 308 ? -47.778 2.887 71.067 1.00 98.19 308 ASN A C 1
ATOM 2417 O O . ASN A 1 308 ? -48.582 2.630 71.961 1.00 98.19 308 ASN A O 1
ATOM 2421 N N . GLU A 1 309 ? -46.461 2.757 71.248 1.00 98.12 309 GLU A N 1
ATOM 2422 C CA . GLU A 1 309 ? -45.863 2.393 72.535 1.00 98.12 309 GLU A CA 1
ATOM 2423 C C . GLU A 1 309 ? -46.120 3.469 73.598 1.00 98.12 309 GLU A C 1
ATOM 2425 O O . GLU A 1 309 ? -46.478 3.140 74.734 1.00 98.12 309 GLU A O 1
ATOM 2430 N N . GLN A 1 310 ? -46.017 4.749 73.227 1.00 97.81 310 GLN A N 1
ATOM 2431 C CA . GLN A 1 310 ? -46.342 5.862 74.116 1.00 97.81 310 GLN A CA 1
ATOM 2432 C C . GLN A 1 310 ? -47.821 5.842 74.524 1.00 97.81 310 GLN A C 1
ATOM 2434 O O . GLN A 1 310 ? -48.130 5.989 75.708 1.00 97.81 310 GLN A O 1
ATOM 2439 N N . GLU A 1 311 ? -48.730 5.635 73.571 1.00 98.00 311 GLU A N 1
ATOM 2440 C CA . GLU A 1 311 ? -50.166 5.570 73.851 1.00 98.00 311 GLU A CA 1
ATOM 2441 C C . GLU A 1 311 ? -50.517 4.355 74.720 1.00 98.00 311 GLU A C 1
ATOM 2443 O O . GLU A 1 311 ? -51.258 4.472 75.695 1.00 98.00 311 GLU A O 1
ATOM 2448 N N . LEU A 1 312 ? -49.898 3.201 74.460 1.00 98.19 312 LEU A N 1
ATOM 2449 C CA . LEU A 1 312 ? -50.057 2.016 75.299 1.00 98.19 312 LEU A CA 1
ATOM 2450 C C . LEU A 1 312 ? -49.573 2.261 76.737 1.00 98.19 312 LEU A C 1
ATOM 2452 O O . LEU A 1 312 ? -50.207 1.791 77.684 1.00 98.19 312 LEU A O 1
ATOM 2456 N N . CYS A 1 313 ? -48.469 2.992 76.922 1.00 97.50 313 CYS A N 1
ATOM 2457 C CA . CYS A 1 313 ? -47.991 3.385 78.249 1.00 97.50 313 CYS A CA 1
ATOM 2458 C C . CYS A 1 313 ? -48.997 4.285 78.979 1.00 97.50 313 CYS A C 1
ATOM 2460 O O . CYS A 1 313 ? -49.265 4.047 80.158 1.00 97.50 313 CYS A O 1
ATOM 2462 N N . ARG A 1 314 ? -49.590 5.267 78.284 1.00 98.06 314 ARG A N 1
ATOM 2463 C CA . ARG A 1 314 ? -50.640 6.136 78.846 1.00 98.06 314 ARG A CA 1
ATOM 2464 C C . ARG A 1 314 ? -51.856 5.328 79.286 1.00 98.06 314 ARG A C 1
ATOM 2466 O O . ARG A 1 314 ? -52.239 5.392 80.448 1.00 98.06 314 ARG A O 1
ATOM 2473 N N . VAL A 1 315 ? -52.377 4.476 78.402 1.00 98.44 315 VAL A N 1
ATOM 2474 C CA . VAL A 1 315 ? -53.526 3.610 78.705 1.00 98.44 315 VAL A CA 1
ATOM 2475 C C . VAL A 1 315 ? -53.240 2.709 79.909 1.00 98.44 315 VAL A C 1
ATOM 2477 O O . VAL A 1 315 ? -54.084 2.571 80.791 1.00 98.44 315 VAL A O 1
ATOM 2480 N N . LYS A 1 316 ? -52.041 2.117 80.005 1.00 98.12 316 LYS A N 1
ATOM 2481 C CA . LYS A 1 316 ? -51.649 1.318 81.181 1.00 98.12 316 LYS A CA 1
ATOM 2482 C C . LYS A 1 316 ? -51.675 2.132 82.477 1.00 98.12 316 LYS A C 1
ATOM 2484 O O . LYS A 1 316 ? -52.140 1.624 83.496 1.00 98.12 316 LYS A O 1
ATOM 2489 N N . GLN A 1 317 ? -51.185 3.370 82.447 1.00 98.12 317 GLN A N 1
ATOM 2490 C CA . GLN A 1 317 ? -51.194 4.257 83.609 1.00 98.12 317 GLN A CA 1
ATOM 2491 C C . GLN A 1 317 ? -52.622 4.635 84.030 1.00 98.12 317 GLN A C 1
ATOM 2493 O O . GLN A 1 317 ? -52.929 4.635 85.227 1.00 98.12 317 GLN A O 1
ATOM 2498 N N . ASP A 1 318 ? -53.506 4.887 83.065 1.00 98.12 318 ASP A N 1
ATOM 2499 C CA . ASP A 1 318 ? -54.923 5.158 83.322 1.00 98.12 318 ASP A CA 1
ATOM 2500 C C . ASP A 1 318 ? -55.617 3.943 83.951 1.00 98.12 318 ASP A C 1
ATOM 2502 O O . ASP A 1 318 ? -56.362 4.081 84.923 1.00 98.12 318 ASP A O 1
ATOM 2506 N N . PHE A 1 319 ? -55.314 2.733 83.470 1.00 98.31 319 PHE A N 1
ATOM 2507 C CA . PHE A 1 319 ? -55.827 1.489 84.049 1.00 98.31 319 PHE A CA 1
ATOM 2508 C C . PHE A 1 319 ? -55.354 1.256 85.489 1.00 98.31 319 PHE A C 1
ATOM 2510 O O . PHE A 1 319 ? -56.162 0.867 86.333 1.00 98.31 319 PHE A O 1
ATOM 2517 N N . GLU A 1 320 ? -54.079 1.497 85.806 1.00 98.12 320 GLU A N 1
ATOM 2518 C CA . GLU A 1 320 ? -53.595 1.381 87.191 1.00 98.12 320 GLU A CA 1
ATOM 2519 C C . GLU A 1 320 ? -54.208 2.456 88.103 1.00 98.12 320 GLU A C 1
ATOM 2521 O O . GLU A 1 320 ? -54.585 2.162 89.240 1.00 98.12 320 GLU A O 1
ATOM 2526 N N . SER A 1 321 ? -54.409 3.675 87.594 1.00 97.88 321 SER A N 1
ATOM 2527 C CA . SER A 1 321 ? -55.115 4.740 88.321 1.00 97.88 321 SER A CA 1
ATOM 2528 C C . SER A 1 321 ? -56.564 4.346 88.622 1.00 97.88 321 SER A C 1
ATOM 2530 O O . SER A 1 321 ? -57.021 4.462 89.762 1.00 97.88 321 SER A O 1
ATOM 2532 N N . LEU A 1 322 ? -57.271 3.802 87.627 1.00 98.38 322 LEU A N 1
ATOM 2533 C CA . LEU A 1 322 ? -58.634 3.294 87.776 1.00 98.38 322 LEU A CA 1
ATOM 2534 C C . LEU A 1 322 ? -58.703 2.136 88.779 1.00 98.38 322 LEU A C 1
ATOM 2536 O O . LEU A 1 322 ? -59.589 2.103 89.631 1.00 98.38 322 LEU A O 1
ATOM 2540 N N . LYS A 1 323 ? -57.756 1.199 88.722 1.00 98.25 323 LYS A N 1
ATOM 2541 C CA . LYS A 1 323 ? -57.658 0.076 89.663 1.00 98.25 323 LYS A CA 1
ATOM 2542 C C . LYS A 1 323 ? -57.425 0.548 91.102 1.00 98.25 323 LYS A C 1
ATOM 2544 O O . LYS A 1 323 ? -58.060 0.022 92.019 1.00 98.25 323 LYS A O 1
ATOM 2549 N N . SER A 1 324 ? -56.568 1.552 91.305 1.00 97.88 324 SER A N 1
ATOM 2550 C CA . SER A 1 324 ? -56.371 2.199 92.610 1.00 97.88 324 SER A CA 1
ATOM 2551 C C . SER A 1 324 ? -57.671 2.836 93.113 1.00 97.88 324 SER A C 1
ATOM 2553 O O . SER A 1 324 ? -58.107 2.551 94.228 1.00 97.88 324 SER A O 1
ATOM 2555 N N . TYR A 1 325 ? -58.361 3.590 92.250 1.00 98.12 325 TYR A N 1
ATOM 2556 C CA . TYR A 1 325 ? -59.644 4.218 92.569 1.00 98.12 325 TYR A CA 1
ATOM 2557 C C . TYR A 1 325 ? -60.717 3.198 92.982 1.00 98.12 325 TYR A C 1
ATOM 2559 O O . TYR A 1 325 ? -61.368 3.358 94.016 1.00 98.12 325 TYR A O 1
ATOM 2567 N N . VAL A 1 326 ? -60.864 2.106 92.225 1.00 98.12 326 VAL A N 1
ATOM 2568 C CA . VAL A 1 326 ? -61.780 1.004 92.563 1.00 98.12 326 VAL A CA 1
ATOM 2569 C C . VAL A 1 326 ? -61.399 0.356 93.896 1.00 98.12 326 VAL A C 1
ATOM 2571 O O . VAL A 1 326 ? -62.278 0.087 94.710 1.00 98.12 326 VAL A O 1
ATOM 2574 N N . SER A 1 327 ? -60.107 0.151 94.166 1.00 97.44 327 SER A N 1
ATOM 2575 C CA . SER A 1 327 ? -59.638 -0.413 95.441 1.00 97.44 327 SER A CA 1
ATOM 2576 C C . SER A 1 327 ? -59.982 0.495 96.629 1.00 97.44 327 SER A C 1
ATOM 2578 O O . SER A 1 327 ? -60.452 0.015 97.661 1.00 97.44 327 SER A O 1
ATOM 2580 N N . THR A 1 328 ? -59.830 1.816 96.475 1.00 97.38 328 THR A N 1
ATOM 2581 C CA . THR A 1 328 ? -60.277 2.797 97.475 1.00 97.38 328 THR A CA 1
ATOM 2582 C C . THR A 1 328 ? -61.789 2.738 97.681 1.00 97.38 328 THR A C 1
ATOM 2584 O O . THR A 1 328 ? -62.237 2.694 98.825 1.00 97.38 328 THR A O 1
ATOM 2587 N N . LEU A 1 329 ? -62.584 2.680 96.606 1.00 97.38 329 LEU A N 1
ATOM 2588 C CA . LEU A 1 329 ? -64.042 2.542 96.705 1.00 97.38 329 LEU A CA 1
ATOM 2589 C C . LEU A 1 329 ? -64.461 1.254 97.428 1.00 97.38 329 LEU A C 1
ATOM 2591 O O . LEU A 1 329 ? -65.384 1.290 98.242 1.00 97.38 329 LEU A O 1
ATOM 2595 N N . ILE A 1 330 ? -63.780 0.132 97.174 1.00 96.81 330 ILE A N 1
ATOM 2596 C CA . ILE A 1 330 ? -64.013 -1.132 97.887 1.00 96.81 330 ILE A CA 1
ATOM 2597 C C . ILE A 1 330 ? -63.725 -0.954 99.381 1.00 96.81 330 ILE A C 1
ATOM 2599 O O . ILE A 1 330 ? -64.574 -1.298 100.198 1.00 96.81 330 ILE A O 1
ATOM 2603 N N . SER A 1 331 ? -62.592 -0.348 99.746 1.00 96.44 331 SER A N 1
ATOM 2604 C CA . SER A 1 331 ? -62.230 -0.103 101.150 1.00 96.44 331 SER A CA 1
ATOM 2605 C C . SER A 1 331 ? -63.209 0.845 101.864 1.00 96.44 331 SER A C 1
ATOM 2607 O O . SER A 1 331 ? -63.620 0.579 102.998 1.00 96.44 331 SER A O 1
ATOM 2609 N N . VAL A 1 332 ? -63.663 1.913 101.194 1.00 97.06 332 VAL A N 1
ATOM 2610 C CA . VAL A 1 332 ? -64.716 2.807 101.711 1.00 97.06 332 VAL A CA 1
ATOM 2611 C C . VAL A 1 332 ? -66.011 2.026 101.931 1.00 97.06 332 VAL A C 1
ATOM 2613 O O . VAL A 1 332 ? -66.612 2.130 102.999 1.00 97.06 332 VAL A O 1
ATOM 2616 N N . ARG A 1 333 ? -66.424 1.196 100.964 1.00 96.12 333 ARG A N 1
ATOM 2617 C CA . ARG A 1 333 ? -67.603 0.330 101.097 1.00 96.12 333 ARG A CA 1
ATOM 2618 C C . ARG A 1 333 ? -67.468 -0.632 102.277 1.00 96.12 333 ARG A C 1
ATOM 2620 O O . ARG A 1 333 ? -68.424 -0.791 103.027 1.00 96.12 333 ARG A O 1
ATOM 2627 N N . GLU A 1 334 ? -66.321 -1.280 102.447 1.00 95.69 334 GLU A N 1
ATOM 2628 C CA . GLU A 1 334 ? -66.063 -2.191 103.570 1.00 95.69 334 GLU A CA 1
ATOM 2629 C C . GLU A 1 334 ? -66.116 -1.465 104.918 1.00 95.69 334 GLU A C 1
ATOM 2631 O O . GLU A 1 334 ? -66.739 -1.962 105.857 1.00 95.69 334 GLU A O 1
ATOM 2636 N N . THR A 1 335 ? -65.542 -0.263 104.997 1.00 94.56 335 THR A N 1
ATOM 2637 C CA . THR A 1 335 ? -65.596 0.591 106.192 1.00 94.56 335 THR A CA 1
ATOM 2638 C C . THR A 1 335 ? -67.035 0.995 106.517 1.00 94.56 335 THR A C 1
ATOM 2640 O O . THR A 1 335 ? -67.459 0.859 107.664 1.00 94.56 335 THR A O 1
ATOM 2643 N N . LEU A 1 336 ? -67.819 1.415 105.515 1.00 94.31 336 LEU A N 1
ATOM 2644 C CA . LEU A 1 336 ? -69.242 1.732 105.676 1.00 94.31 336 LEU A CA 1
ATOM 2645 C C . LEU A 1 336 ? -70.048 0.508 106.131 1.00 94.31 336 LEU A C 1
ATOM 2647 O O . LEU A 1 336 ? -70.807 0.611 107.086 1.00 94.31 336 LEU A O 1
ATOM 2651 N N . LEU A 1 337 ? -69.844 -0.665 105.520 1.00 93.88 337 LEU A N 1
ATOM 2652 C CA . LEU A 1 337 ? -70.494 -1.914 105.941 1.00 93.88 337 LEU A CA 1
ATOM 2653 C C . LEU A 1 337 ? -70.107 -2.327 107.369 1.00 93.88 337 LEU A C 1
ATOM 2655 O O . LEU A 1 337 ? -70.928 -2.887 108.094 1.00 93.88 337 LEU A O 1
ATOM 2659 N N . SER A 1 338 ? -68.862 -2.082 107.779 1.00 93.69 338 SER A N 1
ATOM 2660 C CA . SER A 1 338 ? -68.412 -2.320 109.152 1.00 93.69 338 SER A CA 1
ATOM 2661 C C . SER A 1 338 ? -69.063 -1.344 110.135 1.00 93.69 338 SER A C 1
ATOM 2663 O O . SER A 1 338 ? -69.540 -1.769 111.185 1.00 93.69 338 SER A O 1
ATOM 2665 N N . SER A 1 339 ? -69.114 -0.053 109.796 1.00 91.62 339 SER A N 1
ATOM 2666 C CA . SER A 1 339 ? -69.784 0.973 110.602 1.00 91.62 339 SER A CA 1
ATOM 2667 C C . SER A 1 339 ? -71.279 0.683 110.743 1.00 91.62 339 SER A C 1
ATOM 2669 O O . SER A 1 339 ? -71.795 0.737 111.852 1.00 91.62 339 SER A O 1
ATOM 2671 N N . GLU A 1 340 ? -71.948 0.278 109.664 1.00 90.44 340 GLU A N 1
ATOM 2672 C CA 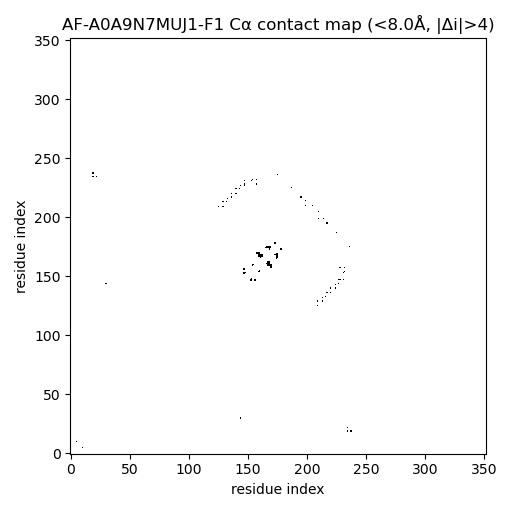. GLU A 1 340 ? -73.348 -0.157 109.666 1.00 90.44 340 GLU A CA 1
ATOM 2673 C C . GLU A 1 340 ? -73.578 -1.323 110.644 1.00 90.44 340 GLU A C 1
ATOM 2675 O O . GLU A 1 340 ? -74.458 -1.267 111.500 1.00 90.44 340 GLU A O 1
ATOM 2680 N N . LYS A 1 341 ? -72.728 -2.360 110.608 1.00 90.88 341 LYS A N 1
ATOM 2681 C CA . LYS A 1 341 ? -72.791 -3.467 111.582 1.00 90.88 341 LYS A CA 1
ATOM 2682 C C . LYS A 1 341 ? -72.592 -2.996 113.026 1.00 90.88 341 LYS A C 1
ATOM 2684 O O . LYS A 1 341 ? -73.223 -3.536 113.938 1.00 90.88 341 LYS A O 1
ATOM 2689 N N . GLN A 1 342 ? -71.705 -2.025 113.252 1.00 89.12 342 GLN A N 1
ATOM 2690 C CA . GLN A 1 342 ? -71.507 -1.433 114.577 1.00 89.12 342 GLN A CA 1
ATOM 2691 C C . GLN A 1 342 ? -72.757 -0.673 115.037 1.00 89.12 342 GLN A C 1
ATOM 2693 O O . GLN A 1 342 ? -73.204 -0.911 116.157 1.00 89.12 342 GLN A O 1
ATOM 2698 N N . PHE A 1 343 ? -73.365 0.156 114.180 1.00 88.38 343 PHE A N 1
ATOM 2699 C CA . PHE A 1 343 ? -74.625 0.848 114.477 1.00 88.38 343 PHE A CA 1
ATOM 2700 C C . PHE A 1 343 ? -75.748 -0.133 114.829 1.00 88.38 343 PHE A C 1
ATOM 2702 O O . PHE A 1 343 ? -76.356 0.013 115.885 1.00 88.38 343 PHE A O 1
ATOM 2709 N N . GLN A 1 344 ? -75.934 -1.201 114.048 1.00 86.56 344 GLN A N 1
ATOM 2710 C CA . GLN A 1 344 ? -76.917 -2.253 114.352 1.00 86.56 344 GLN A CA 1
ATOM 2711 C C . GLN A 1 344 ? -76.656 -2.956 115.695 1.00 86.56 344 GLN A C 1
ATOM 2713 O O . GLN A 1 344 ? -77.584 -3.396 116.374 1.00 86.56 344 GLN A O 1
ATOM 2718 N N . THR A 1 345 ? -75.387 -3.104 116.090 1.00 85.69 345 THR A N 1
ATOM 2719 C CA . THR A 1 345 ? -75.021 -3.681 117.395 1.00 85.69 345 THR A CA 1
ATOM 2720 C C . THR A 1 345 ? -75.368 -2.725 118.537 1.00 85.69 345 THR A C 1
ATOM 2722 O O . THR A 1 345 ? -75.860 -3.167 119.574 1.00 85.69 345 THR A O 1
ATOM 2725 N N . ILE A 1 346 ? -75.136 -1.424 118.342 1.00 84.12 346 ILE A N 1
ATOM 2726 C CA . ILE A 1 346 ? -75.488 -0.372 119.301 1.00 84.12 346 ILE A CA 1
ATOM 2727 C C . ILE A 1 346 ? -77.012 -0.257 119.439 1.00 84.12 346 ILE A C 1
ATOM 2729 O O . ILE A 1 346 ? -77.501 -0.261 120.564 1.00 84.12 346 ILE A O 1
ATOM 2733 N N . GLU A 1 347 ? -77.771 -0.229 118.340 1.00 80.75 347 GLU A N 1
ATOM 2734 C CA . GLU A 1 347 ? -79.244 -0.196 118.371 1.00 80.75 347 GLU A CA 1
ATOM 2735 C C . GLU A 1 347 ? -79.826 -1.360 119.186 1.00 80.75 347 GLU A C 1
ATOM 2737 O O . GLU A 1 347 ? -80.616 -1.136 120.101 1.00 80.75 347 GLU A O 1
ATOM 2742 N N . LYS A 1 348 ? -79.338 -2.592 118.975 1.00 81.25 348 LYS A N 1
ATOM 2743 C CA . LYS A 1 348 ? -79.744 -3.765 119.777 1.00 81.25 348 LYS A CA 1
ATOM 2744 C C . LYS A 1 348 ? -79.449 -3.639 121.276 1.00 81.25 348 LYS A C 1
ATOM 2746 O O . LYS A 1 348 ? -80.073 -4.338 122.072 1.00 81.25 348 LYS A O 1
ATOM 2751 N N . HIS A 1 349 ? -78.476 -2.817 121.669 1.00 71.94 349 HIS A N 1
ATOM 2752 C CA . HIS A 1 349 ? -78.165 -2.548 123.073 1.00 71.94 349 HIS A CA 1
ATOM 2753 C C . HIS A 1 349 ? -79.079 -1.490 123.707 1.00 71.94 349 HIS A C 1
ATOM 2755 O O . HIS A 1 349 ? -79.215 -1.513 124.925 1.00 71.94 349 HIS A O 1
ATOM 2761 N N . PHE A 1 350 ? -79.707 -0.611 122.917 1.00 72.31 350 PHE A N 1
ATOM 2762 C CA . PHE A 1 350 ? -80.674 0.391 123.390 1.00 72.31 350 PHE A CA 1
ATOM 2763 C C . PHE A 1 350 ? -82.126 -0.122 123.432 1.00 72.31 350 PHE A C 1
ATOM 2765 O O . PHE A 1 350 ? -82.960 0.481 124.099 1.00 72.31 350 PHE A O 1
ATOM 2772 N N . GLU A 1 351 ? -82.437 -1.228 122.750 1.00 64.94 351 GLU A N 1
ATOM 2773 C CA . GLU A 1 351 ? -83.762 -1.877 122.779 1.00 64.94 351 GLU A CA 1
ATOM 2774 C C . GLU A 1 351 ? -83.974 -2.852 123.968 1.00 64.94 351 GLU A C 1
ATOM 2776 O O . GLU A 1 351 ? -85.020 -3.499 124.052 1.00 64.94 351 GLU A O 1
ATOM 2781 N N . ARG A 1 352 ? -83.011 -2.968 124.899 1.00 48.88 352 ARG A N 1
ATOM 2782 C CA . ARG A 1 352 ? -83.163 -3.633 126.213 1.00 48.88 352 ARG A CA 1
ATOM 2783 C C . ARG A 1 352 ? -83.175 -2.605 127.327 1.00 48.88 352 ARG A C 1
ATOM 2785 O O . ARG A 1 352 ? -83.902 -2.860 128.313 1.00 48.88 352 ARG A O 1
#